Protein AF-A0A412IEL1-F1 (afdb_monomer_lite)

Foldseek 3Di:
DPDPVNVVVVVCVVVVHDDPPPDDDPSVVVVVVVVVCVVVVVDPPVNVVVVVVVDDDDDDDDDPVPDDPLVVVVVVCVVDPHDFLLVNQLCVLLVNDDPVVSVCLVPPQVVLLQVLADPVCSRVLSSVLLQVVLCVQVVHGDDPVCSNVSVVVCVVVDPDPGSSVVSNVSSVSSNVSSCQVVVVDPDPVSSVVRD

Sequence (195 aa):
MLNHVYREILISLVENKPINSNVKSRILDNYMYFKDKVLEKILMLDEIWDSIGKLQIVNITLDRAVDDAQAIFESLNSTGKELSESDLIRNYVLMGLEPSEQTYVYEHLWRPMENLFIYDTQETVMDAFFRHYLTMKITRIPKQGRVYEEFKLYHLNCEFGTISELCHDLLDYAKYYTDIVFKRSDDVELRKLYG

Structure (mmCIF, N/CA/C/O backbone):
data_AF-A0A412IEL1-F1
#
_entry.id   AF-A0A412IEL1-F1
#
loop_
_atom_site.group_PDB
_atom_site.id
_atom_site.type_symbol
_atom_site.label_atom_id
_atom_site.label_alt_id
_atom_site.label_comp_id
_atom_site.label_asym_id
_atom_site.label_entity_id
_atom_site.label_seq_id
_atom_site.pdbx_PDB_ins_code
_atom_site.Cartn_x
_atom_site.Cartn_y
_atom_site.Cartn_z
_atom_site.occupancy
_atom_site.B_iso_or_equiv
_atom_site.auth_seq_id
_atom_site.auth_comp_id
_atom_site.auth_asym_id
_atom_site.auth_atom_id
_atom_site.pdbx_PDB_model_num
ATOM 1 N N . MET A 1 1 ? 5.212 3.514 8.668 1.00 37.59 1 MET A N 1
ATOM 2 C CA . MET A 1 1 ? 5.142 4.982 8.853 1.00 37.59 1 MET A CA 1
ATOM 3 C C . MET A 1 1 ? 3.682 5.350 9.113 1.00 37.59 1 MET A C 1
ATOM 5 O O . MET A 1 1 ? 2.836 4.942 8.328 1.00 37.59 1 MET A O 1
ATOM 9 N N . LEU A 1 2 ? 3.343 6.009 10.228 1.00 39.19 2 LEU A N 1
ATOM 10 C CA . LEU A 1 2 ? 1.963 6.469 10.473 1.00 39.19 2 LEU A CA 1
ATOM 11 C C . LEU A 1 2 ? 1.616 7.577 9.463 1.00 39.19 2 LEU A C 1
ATOM 13 O O . LEU A 1 2 ? 2.371 8.534 9.329 1.00 39.19 2 LEU A O 1
ATOM 17 N N . ASN A 1 3 ? 0.491 7.443 8.752 1.00 60.94 3 ASN A N 1
ATOM 18 C CA . ASN A 1 3 ? -0.023 8.446 7.805 1.00 60.94 3 ASN A CA 1
ATOM 19 C C . ASN A 1 3 ? -0.119 9.831 8.480 1.00 60.94 3 ASN A C 1
ATOM 21 O O . ASN A 1 3 ? -0.566 9.924 9.624 1.00 60.94 3 ASN A O 1
ATOM 25 N N . HIS A 1 4 ? 0.241 10.907 7.775 1.00 60.06 4 HIS A N 1
ATOM 26 C CA . HIS A 1 4 ? 0.147 12.284 8.282 1.00 60.06 4 HIS A CA 1
ATOM 27 C C . HIS A 1 4 ? -1.252 12.615 8.836 1.00 60.06 4 HIS A C 1
ATOM 29 O O . HIS A 1 4 ? -1.377 13.205 9.905 1.00 60.06 4 HIS A O 1
ATOM 35 N N . VAL A 1 5 ? -2.309 12.125 8.176 1.00 64.62 5 VAL A N 1
ATOM 36 C CA . VAL A 1 5 ? -3.707 12.296 8.622 1.00 64.62 5 VAL A CA 1
ATOM 37 C C . VAL A 1 5 ? -3.973 11.564 9.938 1.00 64.62 5 VAL A C 1
ATOM 39 O O . VAL A 1 5 ? -4.606 12.105 10.838 1.00 64.62 5 VAL A O 1
ATOM 42 N N . TYR A 1 6 ? -3.448 10.349 10.094 1.00 74.50 6 TYR A N 1
ATOM 43 C CA . TYR A 1 6 ? -3.565 9.599 11.344 1.00 74.50 6 TYR A CA 1
ATOM 44 C C . TYR A 1 6 ? -2.846 10.303 12.496 1.00 74.50 6 TYR A C 1
ATOM 46 O O . TYR A 1 6 ? -3.364 10.338 13.611 1.00 74.50 6 TYR A O 1
ATOM 54 N N . ARG A 1 7 ? -1.689 10.913 12.219 1.00 77.62 7 ARG A N 1
ATOM 55 C CA . ARG A 1 7 ? -0.947 11.709 13.199 1.00 77.62 7 ARG A CA 1
ATOM 56 C C . ARG A 1 7 ? -1.727 12.951 13.630 1.00 77.62 7 ARG A C 1
ATOM 58 O O . ARG A 1 7 ? -1.811 13.210 14.824 1.00 77.62 7 ARG A O 1
ATOM 65 N N . GLU A 1 8 ? -2.315 13.693 12.696 1.00 81.12 8 GLU A N 1
ATOM 66 C CA . GLU A 1 8 ? -3.123 14.878 13.018 1.00 81.12 8 GLU A CA 1
ATOM 67 C C . GLU A 1 8 ? -4.382 14.534 13.818 1.00 81.12 8 GLU A C 1
ATOM 69 O O . GLU A 1 8 ? -4.691 15.223 14.792 1.00 81.12 8 GLU A O 1
ATOM 74 N N . ILE A 1 9 ? -5.078 13.449 13.462 1.00 85.12 9 ILE A N 1
ATOM 75 C CA . ILE A 1 9 ? -6.247 12.967 14.214 1.00 85.12 9 ILE A CA 1
ATOM 76 C C . ILE A 1 9 ? -5.834 12.571 15.631 1.00 85.12 9 ILE A C 1
ATOM 78 O O . ILE A 1 9 ? -6.492 12.968 16.588 1.00 85.12 9 ILE A O 1
ATOM 82 N N . LEU A 1 10 ? -4.730 11.833 15.776 1.00 85.25 10 LEU A N 1
ATOM 83 C CA . LEU A 1 10 ? -4.221 11.421 17.082 1.00 85.25 10 LEU A CA 1
ATOM 84 C C . LEU A 1 10 ? -3.850 12.630 17.952 1.00 85.25 10 LEU A C 1
ATOM 86 O O . LEU A 1 10 ? -4.268 12.696 19.104 1.00 85.25 10 LEU A O 1
ATOM 90 N N . ILE A 1 11 ? -3.115 13.599 17.398 1.00 86.31 11 ILE A N 1
ATOM 91 C CA . ILE A 1 11 ? -2.778 14.849 18.096 1.00 86.31 11 ILE A CA 1
ATOM 92 C C . ILE A 1 11 ? -4.057 15.581 18.504 1.00 86.31 11 ILE A C 1
ATOM 94 O O . ILE A 1 11 ? -4.181 15.995 19.652 1.00 86.31 11 ILE A O 1
ATOM 98 N N . SER A 1 12 ? -5.033 15.687 17.602 1.00 89.00 12 SER A N 1
ATOM 99 C CA . SER A 1 12 ? -6.297 16.370 17.891 1.00 89.00 12 SER A CA 1
ATOM 100 C C . SER A 1 12 ? -7.095 15.677 18.998 1.00 89.00 12 SER A C 1
ATOM 102 O O . SER A 1 12 ? -7.656 16.365 19.845 1.00 89.00 12 SER A O 1
ATOM 104 N N . LEU A 1 13 ? -7.102 14.338 19.042 1.00 88.75 13 LEU A N 1
ATOM 105 C CA . LEU A 1 13 ? -7.725 13.563 20.122 1.00 88.75 13 LEU A CA 1
ATOM 106 C C . LEU A 1 13 ? -7.038 13.813 21.471 1.00 88.75 13 LEU A C 1
ATOM 108 O O . LEU A 1 13 ? -7.718 14.028 22.471 1.00 88.75 13 LEU A O 1
ATOM 112 N N . VAL A 1 14 ? -5.702 13.806 21.502 1.00 87.81 14 VAL A N 1
ATOM 113 C CA . VAL A 1 14 ? -4.914 14.011 22.732 1.00 87.81 14 VAL A CA 1
ATOM 114 C C . VAL A 1 14 ? -5.041 15.445 23.248 1.00 87.81 14 VAL A C 1
ATOM 116 O O . VAL A 1 14 ? -5.192 15.664 24.447 1.00 87.81 14 VAL A O 1
ATOM 119 N N . GLU A 1 15 ? -5.014 16.426 22.348 1.00 91.50 15 GLU A N 1
ATOM 120 C CA . GLU A 1 15 ? -5.114 17.853 22.677 1.00 91.50 15 GLU A CA 1
ATOM 121 C C . GLU A 1 15 ? -6.563 18.348 22.792 1.00 91.50 15 GLU A C 1
ATOM 123 O O . GLU A 1 15 ? -6.791 19.533 23.038 1.00 91.50 15 GLU A O 1
ATOM 128 N N . ASN A 1 16 ? -7.546 17.458 22.622 1.00 86.00 16 ASN A N 1
ATOM 129 C CA . ASN A 1 16 ? -8.975 17.763 22.695 1.00 86.00 16 ASN A CA 1
ATOM 130 C C . ASN A 1 16 ? -9.411 18.878 21.715 1.00 86.00 16 ASN A C 1
ATOM 132 O O . ASN A 1 16 ? -10.263 19.718 22.017 1.00 86.00 16 ASN A O 1
ATOM 136 N N . LYS A 1 17 ? -8.793 18.903 20.530 1.00 88.38 17 LYS A N 1
ATOM 137 C CA . LYS A 1 17 ? -9.102 19.834 19.437 1.00 88.38 17 LYS A CA 1
ATOM 138 C C . LYS A 1 17 ? -10.296 19.330 18.618 1.00 88.38 17 LYS A C 1
ATOM 140 O O . LYS A 1 17 ? -10.506 18.121 18.521 1.00 88.38 17 LYS A O 1
ATOM 145 N N . PRO A 1 18 ? -11.072 20.230 17.985 1.00 83.62 18 PRO A N 1
ATOM 146 C CA . PRO A 1 18 ? -12.176 19.826 17.124 1.00 83.62 18 PRO A CA 1
ATOM 147 C C . PRO A 1 18 ? -11.671 19.002 15.934 1.00 83.62 18 PRO A C 1
ATOM 149 O O . PRO A 1 18 ? -10.797 19.434 15.185 1.00 83.62 18 PRO A O 1
ATOM 152 N N . ILE A 1 19 ? -12.263 17.822 15.752 1.00 83.94 19 ILE A N 1
ATOM 153 C CA . ILE A 1 19 ? -12.027 16.932 14.612 1.00 83.94 19 ILE A CA 1
ATOM 154 C C . ILE A 1 19 ? -13.225 17.069 13.679 1.00 83.94 19 ILE A C 1
ATOM 156 O O . ILE A 1 19 ? -14.373 17.027 14.122 1.00 83.94 19 ILE A O 1
ATOM 160 N N . ASN A 1 20 ? -12.971 17.249 12.384 1.00 77.94 20 ASN A N 1
ATOM 161 C CA . ASN A 1 20 ? -14.038 17.322 11.392 1.00 77.94 20 ASN A CA 1
ATOM 162 C C . ASN A 1 20 ? -14.813 15.990 11.358 1.00 77.94 20 ASN A C 1
ATOM 164 O O . ASN A 1 20 ? -14.233 14.937 11.103 1.00 77.94 20 ASN A O 1
ATOM 168 N N . SER A 1 21 ? -16.127 16.046 11.588 1.00 67.75 21 SER A N 1
ATOM 169 C CA . SER A 1 21 ? -17.016 14.878 11.674 1.00 67.75 21 SER A CA 1
ATOM 170 C C . SER A 1 21 ? -17.110 14.062 10.383 1.00 67.75 21 SER A C 1
ATOM 172 O O . SER A 1 21 ? -17.546 12.917 10.418 1.00 67.75 21 SER A O 1
ATOM 174 N N . ASN A 1 22 ? -16.705 14.629 9.245 1.00 70.31 22 ASN A N 1
ATOM 175 C CA . ASN A 1 22 ? -16.723 13.940 7.955 1.00 70.31 22 ASN A CA 1
ATOM 176 C C . ASN A 1 22 ? -15.470 13.077 7.720 1.00 70.31 22 ASN A C 1
ATOM 178 O O . ASN A 1 22 ? -15.359 12.422 6.683 1.00 70.31 22 ASN A O 1
ATOM 182 N N . VAL A 1 23 ? -14.509 13.082 8.648 1.00 74.12 23 VAL A N 1
ATOM 183 C CA . VAL A 1 23 ? -13.271 12.310 8.523 1.00 74.12 23 VAL A CA 1
ATOM 184 C C . VAL A 1 23 ? -13.523 10.861 8.937 1.00 74.12 23 VAL A C 1
ATOM 186 O O . VAL A 1 23 ? -13.668 10.561 10.119 1.00 74.12 23 VAL A O 1
ATOM 189 N N . LYS A 1 24 ? -13.522 9.945 7.962 1.00 74.00 24 LYS A N 1
ATOM 190 C CA . LYS A 1 24 ? -13.455 8.499 8.223 1.00 74.00 24 LYS A CA 1
ATOM 191 C C . LYS A 1 24 ? -12.035 8.115 8.642 1.00 74.00 24 LYS A C 1
ATOM 193 O O . LYS A 1 24 ? -11.079 8.441 7.939 1.00 74.00 24 LYS A O 1
ATOM 198 N N . SER A 1 25 ? -11.879 7.431 9.776 1.00 80.94 25 SER A N 1
ATOM 199 C CA . SER A 1 25 ? -10.562 7.024 10.276 1.00 80.94 25 SER A CA 1
ATOM 200 C C . SER A 1 25 ? -10.656 5.870 11.264 1.00 80.94 25 SER A C 1
ATOM 202 O O . SER A 1 25 ? -11.224 6.035 12.340 1.00 80.94 25 SER A O 1
ATOM 204 N N . ARG A 1 26 ? -9.943 4.771 10.983 1.00 80.81 26 ARG A N 1
ATOM 205 C CA . ARG A 1 26 ? -9.763 3.653 11.927 1.00 80.81 26 ARG A CA 1
ATOM 206 C C . ARG A 1 26 ? -9.242 4.086 13.297 1.00 80.81 26 ARG A C 1
ATOM 208 O O . ARG A 1 26 ? -9.542 3.427 14.281 1.00 80.81 26 ARG A O 1
ATOM 215 N N . ILE A 1 27 ? -8.463 5.170 13.394 1.00 86.12 27 ILE A N 1
ATOM 216 C CA . ILE A 1 27 ? -8.017 5.679 14.704 1.00 86.12 27 ILE A CA 1
ATOM 217 C C . ILE A 1 27 ? -9.200 6.224 15.496 1.00 86.12 27 ILE A C 1
ATOM 219 O O . ILE A 1 27 ? -9.307 5.947 16.687 1.00 86.12 27 ILE A O 1
ATOM 223 N N . LEU A 1 28 ? -10.077 6.984 14.838 1.00 87.56 28 LEU A N 1
ATOM 224 C CA . LEU A 1 28 ? -11.266 7.532 15.476 1.00 87.56 28 LEU A CA 1
ATOM 225 C C . LEU A 1 28 ? -12.252 6.413 15.824 1.00 87.56 28 LEU A C 1
ATOM 227 O O . LEU A 1 28 ? -12.746 6.383 16.947 1.00 87.56 28 LEU A O 1
ATOM 231 N N . ASP A 1 29 ? -12.459 5.467 14.905 1.00 87.81 29 ASP A N 1
ATOM 232 C CA . ASP A 1 29 ? -13.323 4.303 15.116 1.00 87.81 29 ASP A CA 1
ATOM 233 C C . ASP A 1 29 ? -12.831 3.462 16.305 1.00 87.81 29 ASP A C 1
ATOM 235 O O . ASP A 1 29 ? -13.604 3.153 17.211 1.00 87.81 29 ASP A O 1
ATOM 239 N N . ASN A 1 30 ? -11.526 3.166 16.366 1.00 89.94 30 ASN A N 1
ATOM 240 C CA . ASN A 1 30 ? -10.921 2.441 17.484 1.00 89.94 30 ASN A CA 1
ATOM 241 C C . ASN A 1 30 ? -11.018 3.234 18.793 1.00 89.94 30 ASN A C 1
ATOM 243 O O . ASN A 1 30 ? -11.342 2.660 19.830 1.00 89.94 30 ASN A O 1
ATOM 247 N N . TYR A 1 31 ? -10.752 4.544 18.765 1.00 90.25 31 TYR A N 1
ATOM 248 C CA . TYR A 1 31 ? -10.878 5.396 19.947 1.00 90.25 31 TYR A CA 1
ATOM 249 C C . TYR A 1 31 ? -12.304 5.369 20.504 1.00 90.25 31 TYR A C 1
ATOM 251 O O . TYR A 1 31 ? -12.478 5.136 21.700 1.00 90.25 31 TYR A O 1
ATOM 259 N N . MET A 1 32 ? -13.314 5.565 19.650 1.00 90.12 32 MET A N 1
ATOM 260 C CA . MET A 1 32 ? -14.717 5.526 20.067 1.00 90.12 32 MET A CA 1
ATOM 261 C C . MET A 1 32 ? -15.101 4.140 20.581 1.00 90.12 32 MET A C 1
ATOM 263 O O . MET A 1 32 ? -15.687 4.047 21.652 1.00 90.12 32 MET A O 1
ATOM 267 N N . TYR A 1 33 ? -14.669 3.069 19.908 1.00 92.19 33 TYR A N 1
ATOM 268 C CA . TYR A 1 33 ? -14.881 1.702 20.381 1.00 92.19 33 TYR A CA 1
ATOM 269 C C . TYR A 1 33 ? -14.344 1.490 21.804 1.00 92.19 33 TYR A C 1
ATOM 271 O O . TYR A 1 33 ? -15.085 1.058 22.686 1.00 92.19 33 TYR A O 1
ATOM 279 N N . PHE A 1 34 ? -13.073 1.819 22.066 1.00 92.00 34 PHE A N 1
ATOM 280 C CA . PHE A 1 34 ? -12.498 1.645 23.404 1.00 92.00 34 PHE A CA 1
ATOM 281 C C . PHE A 1 34 ? -13.152 2.568 24.435 1.00 92.00 34 PHE A C 1
ATOM 283 O O . PHE A 1 34 ? -13.411 2.136 25.558 1.00 92.00 34 PHE A O 1
ATOM 290 N N . LYS A 1 35 ? -13.471 3.811 24.060 1.00 91.31 35 LYS A N 1
ATOM 291 C CA . LYS A 1 35 ? -14.189 4.757 24.921 1.00 91.31 35 LYS A CA 1
ATOM 292 C C . LYS A 1 35 ? -15.553 4.209 25.337 1.00 91.31 35 LYS A C 1
ATOM 294 O O . LYS A 1 35 ? -15.862 4.219 26.527 1.00 91.31 35 LYS A O 1
ATOM 299 N N . ASP A 1 36 ? -16.332 3.700 24.389 1.00 94.56 36 ASP A N 1
ATOM 300 C CA . ASP A 1 36 ? -17.651 3.127 24.650 1.00 94.56 36 ASP A CA 1
ATOM 301 C C . ASP A 1 36 ? -17.535 1.891 25.548 1.00 94.56 36 ASP A C 1
ATOM 303 O O . ASP A 1 36 ? -18.264 1.779 26.531 1.00 94.56 36 ASP A O 1
ATOM 307 N N . LYS A 1 37 ? -16.545 1.017 25.316 1.00 94.38 37 LYS A N 1
ATOM 308 C CA . LYS A 1 37 ? -16.304 -0.155 26.177 1.00 94.38 37 LYS A CA 1
ATOM 309 C C . LYS A 1 37 ? -15.908 0.206 27.608 1.00 94.38 37 LYS A C 1
ATOM 311 O O . LYS A 1 37 ? -16.301 -0.506 28.534 1.00 94.38 37 LYS A O 1
ATOM 316 N N . VAL A 1 38 ? -15.180 1.305 27.800 1.00 93.94 38 VAL A N 1
ATOM 317 C CA . VAL A 1 38 ? -14.861 1.831 29.136 1.00 93.94 38 VAL A CA 1
ATOM 318 C C . VAL A 1 38 ? -16.106 2.427 29.802 1.00 93.94 38 VAL A C 1
ATOM 320 O O . VAL A 1 38 ? -16.354 2.169 30.980 1.00 93.94 38 VAL A O 1
ATOM 323 N N . LEU A 1 39 ? -16.932 3.176 29.063 1.00 94.00 39 LEU A N 1
ATOM 324 C CA . LEU A 1 39 ? -18.183 3.749 29.581 1.00 94.00 39 LEU A CA 1
ATOM 325 C C . LEU A 1 39 ? -19.207 2.669 29.965 1.00 94.00 39 LEU A C 1
ATOM 327 O O . LEU A 1 39 ? -19.865 2.785 31.000 1.00 94.00 39 LEU A O 1
ATOM 331 N N . GLU A 1 40 ? -19.295 1.599 29.175 1.00 95.81 40 GLU A N 1
ATOM 332 C CA . GLU A 1 40 ? -20.112 0.409 29.445 1.00 95.81 40 GLU A CA 1
ATOM 333 C C . GLU A 1 40 ? -19.552 -0.456 30.591 1.00 95.81 40 GLU A C 1
ATOM 335 O O . GLU A 1 40 ? -20.203 -1.417 31.001 1.00 95.81 40 GLU A O 1
ATOM 340 N N . LYS A 1 41 ? -18.365 -0.123 31.126 1.00 92.38 41 LYS A N 1
ATOM 341 C CA . LYS A 1 41 ? -17.627 -0.902 32.139 1.00 92.38 41 LYS A CA 1
ATOM 342 C C . LYS A 1 41 ? -17.322 -2.341 31.703 1.00 92.38 41 LYS A C 1
ATOM 344 O O . LYS A 1 41 ? -17.213 -3.233 32.540 1.00 92.38 41 LYS A O 1
ATOM 349 N N . ILE A 1 42 ? -17.197 -2.564 30.394 1.00 93.50 42 ILE A N 1
ATOM 350 C CA . ILE A 1 42 ? -16.770 -3.846 29.816 1.00 93.50 42 ILE A CA 1
ATOM 351 C C . ILE A 1 42 ? -15.244 -3.972 29.870 1.00 93.50 42 ILE A C 1
ATOM 353 O O . ILE A 1 42 ? -14.735 -5.074 30.044 1.00 93.50 42 ILE A O 1
ATOM 357 N N . LEU A 1 43 ? -14.528 -2.854 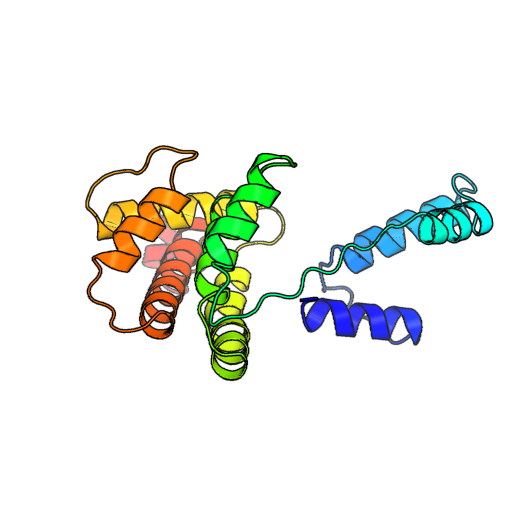29.720 1.00 91.31 43 LEU A N 1
ATOM 358 C CA . LEU A 1 43 ? -13.073 -2.770 29.853 1.00 91.31 43 LEU A CA 1
ATOM 359 C C . LEU A 1 43 ? -12.708 -1.747 30.925 1.00 91.31 43 LEU A C 1
ATOM 361 O O . LEU A 1 43 ? -13.279 -0.653 30.954 1.00 91.31 43 LEU A O 1
ATOM 365 N N . MET A 1 44 ? -11.732 -2.075 31.766 1.00 93.56 44 MET A N 1
ATOM 366 C CA . MET A 1 44 ? -11.219 -1.150 32.773 1.00 93.56 44 MET A CA 1
ATOM 367 C C . MET A 1 44 ? -9.946 -0.439 32.278 1.00 93.56 44 MET A C 1
ATOM 369 O O . MET A 1 44 ? -9.189 -0.958 31.456 1.00 93.56 44 MET A O 1
ATOM 373 N N . LEU A 1 45 ? -9.716 0.796 32.738 1.00 89.69 45 LEU A N 1
ATOM 374 C CA . LEU A 1 45 ? -8.581 1.612 32.275 1.00 89.69 45 LEU A CA 1
ATOM 375 C C . LEU A 1 45 ? -7.218 1.026 32.674 1.00 89.69 45 LEU A C 1
ATOM 377 O O . LEU A 1 45 ? -6.262 1.134 31.908 1.00 89.69 45 LEU A O 1
ATOM 381 N N . ASP A 1 46 ? -7.135 0.412 33.850 1.00 92.44 46 ASP A N 1
ATOM 382 C CA . ASP A 1 46 ? -5.963 -0.313 34.348 1.00 92.44 46 ASP A CA 1
ATOM 383 C C . ASP A 1 46 ? -5.647 -1.539 33.482 1.00 92.44 46 ASP A C 1
ATOM 385 O O . ASP A 1 46 ? -4.500 -1.723 33.087 1.00 92.44 46 ASP A O 1
ATOM 389 N N . GLU A 1 47 ? -6.658 -2.310 33.077 1.00 92.06 47 GLU A N 1
ATOM 390 C CA . GLU A 1 47 ? -6.470 -3.449 32.168 1.00 92.06 47 GLU A CA 1
ATOM 391 C C . GLU A 1 47 ? -5.918 -3.018 30.803 1.00 92.06 47 GLU A C 1
ATOM 393 O O . GLU A 1 47 ? -5.035 -3.682 30.246 1.00 92.06 47 GLU A O 1
ATOM 398 N N . ILE A 1 48 ? -6.416 -1.902 30.256 1.00 90.75 48 ILE A N 1
ATOM 399 C CA . ILE A 1 48 ? -5.911 -1.335 28.997 1.00 90.75 48 ILE A CA 1
ATOM 400 C C . ILE A 1 48 ? -4.455 -0.889 29.173 1.00 90.75 48 ILE A C 1
ATOM 402 O O . ILE A 1 48 ? -3.608 -1.221 28.340 1.00 90.75 48 ILE A O 1
ATOM 406 N N . TRP A 1 49 ? -4.152 -0.174 30.259 1.00 90.94 49 TRP A N 1
ATOM 407 C CA . TRP A 1 49 ? -2.803 0.303 30.566 1.00 90.94 49 TRP A CA 1
ATOM 408 C C . TRP A 1 49 ? -1.798 -0.847 30.706 1.00 90.94 49 TRP A C 1
ATOM 410 O O . TRP A 1 49 ? -0.757 -0.856 30.043 1.00 90.94 49 TRP A O 1
ATOM 420 N N . ASP A 1 50 ? -2.147 -1.866 31.486 1.00 93.44 50 ASP A N 1
ATOM 421 C CA . ASP A 1 50 ? -1.311 -3.047 31.689 1.00 93.44 50 ASP A CA 1
ATOM 422 C C . ASP A 1 50 ? -1.122 -3.840 30.392 1.00 93.44 50 ASP A C 1
ATOM 424 O O . ASP A 1 50 ? -0.061 -4.421 30.154 1.00 93.44 50 ASP A O 1
ATOM 428 N N . SER A 1 51 ? -2.134 -3.857 29.521 1.00 92.06 51 SER A N 1
ATOM 429 C CA . SER A 1 51 ? -2.051 -4.517 28.216 1.00 92.06 51 SER A CA 1
ATOM 430 C C . SER A 1 51 ? -1.091 -3.808 27.263 1.00 92.06 51 SER A C 1
ATOM 432 O O . SER A 1 51 ? -0.358 -4.483 26.541 1.00 92.06 51 SER A O 1
ATOM 434 N N . ILE A 1 52 ? -1.024 -2.472 27.294 1.00 90.75 52 ILE A N 1
ATOM 435 C CA . ILE A 1 52 ? -0.028 -1.707 26.524 1.00 90.75 52 ILE A CA 1
ATOM 436 C C . ILE A 1 52 ? 1.390 -2.081 26.973 1.00 90.75 52 ILE A C 1
ATOM 438 O O . ILE A 1 52 ? 2.265 -2.272 26.130 1.00 90.75 52 ILE A O 1
ATOM 442 N N . GLY A 1 53 ? 1.610 -2.271 28.278 1.00 91.12 53 GLY A N 1
ATOM 443 C CA . GLY A 1 53 ? 2.901 -2.705 28.824 1.00 91.12 53 GLY A CA 1
ATOM 444 C C . GLY A 1 53 ? 3.355 -4.098 28.365 1.00 91.12 53 GLY A C 1
ATOM 445 O O . GLY A 1 53 ? 4.540 -4.415 28.455 1.00 91.12 53 GLY A O 1
ATOM 446 N N . LYS A 1 54 ? 2.442 -4.927 27.841 1.00 92.94 54 LYS A N 1
ATOM 447 C CA . LYS A 1 54 ? 2.749 -6.259 27.291 1.00 92.94 54 LYS A CA 1
ATOM 448 C C . LYS A 1 54 ? 3.154 -6.222 25.813 1.00 92.94 54 LYS A C 1
ATOM 450 O O . LYS A 1 54 ? 3.544 -7.260 25.279 1.00 92.94 54 LYS A O 1
ATOM 455 N N . LEU A 1 55 ? 3.060 -5.071 25.139 1.00 92.25 55 LEU A N 1
ATOM 456 C CA . LEU A 1 55 ? 3.458 -4.938 23.737 1.00 92.25 55 LEU A CA 1
ATOM 457 C C . LEU A 1 55 ? 4.974 -5.103 23.591 1.00 92.25 55 LEU A C 1
ATOM 459 O O . LEU A 1 55 ? 5.759 -4.374 24.193 1.00 92.25 55 LEU A O 1
ATOM 463 N N . GLN A 1 56 ? 5.383 -6.044 22.746 1.00 88.25 56 GLN A N 1
ATOM 464 C CA . GLN A 1 56 ? 6.782 -6.264 22.401 1.00 88.25 56 GLN A CA 1
ATOM 465 C C . GLN A 1 56 ? 7.068 -5.654 21.031 1.00 88.25 56 GLN A C 1
ATOM 467 O O . GLN A 1 56 ? 6.417 -5.992 20.044 1.00 88.25 56 GLN A O 1
ATOM 472 N N . ILE A 1 57 ? 8.042 -4.746 20.977 1.00 87.06 57 ILE A N 1
ATOM 473 C CA . ILE A 1 57 ? 8.474 -4.098 19.737 1.00 87.06 57 ILE A CA 1
ATOM 474 C C . ILE A 1 57 ? 9.810 -4.709 19.327 1.00 87.06 57 ILE A C 1
ATOM 476 O O . ILE A 1 57 ? 10.789 -4.624 20.065 1.00 87.06 57 ILE A O 1
ATOM 480 N N . VAL A 1 58 ? 9.848 -5.299 18.134 1.00 84.56 58 VAL A N 1
ATOM 481 C CA . VAL A 1 58 ? 11.086 -5.762 17.502 1.00 84.56 58 VAL A CA 1
ATOM 482 C C . VAL A 1 58 ? 11.524 -4.693 16.508 1.00 84.56 58 VAL A C 1
ATOM 484 O O . VAL A 1 58 ? 10.783 -4.371 15.582 1.00 84.56 58 VAL A O 1
ATOM 487 N N . ASN A 1 59 ? 12.714 -4.129 16.712 1.00 85.19 59 ASN A N 1
ATOM 488 C CA . ASN A 1 59 ? 13.324 -3.200 15.767 1.00 85.19 59 ASN A CA 1
ATOM 489 C C . ASN A 1 59 ? 14.422 -3.923 14.981 1.00 85.19 59 ASN A C 1
ATOM 491 O O . ASN A 1 59 ? 15.330 -4.491 15.587 1.00 85.19 59 ASN A O 1
ATOM 495 N N . ILE A 1 60 ? 14.335 -3.889 13.653 1.00 81.44 60 ILE A N 1
ATOM 496 C CA . ILE A 1 60 ? 15.309 -4.503 12.748 1.00 81.44 60 ILE A CA 1
ATOM 497 C C . ILE A 1 60 ? 15.980 -3.374 11.972 1.00 81.44 60 ILE A C 1
ATOM 499 O O . ILE A 1 60 ? 15.332 -2.677 11.194 1.00 81.44 60 ILE A O 1
ATOM 503 N N . THR A 1 61 ? 17.276 -3.194 12.204 1.00 81.88 61 THR A N 1
ATOM 504 C CA . THR A 1 61 ? 18.104 -2.242 11.461 1.00 81.88 61 THR A CA 1
ATOM 505 C C . THR A 1 61 ? 18.850 -3.003 10.379 1.00 81.88 61 THR A C 1
ATOM 507 O O . THR A 1 61 ? 19.450 -4.031 10.675 1.00 81.88 61 THR A O 1
ATOM 510 N N . LEU A 1 62 ? 18.806 -2.495 9.150 1.00 81.94 62 LEU A N 1
ATOM 511 C CA . LEU A 1 62 ? 19.433 -3.113 7.986 1.00 81.94 62 LEU A CA 1
ATOM 512 C C . LEU A 1 62 ? 20.597 -2.254 7.500 1.00 81.94 62 LEU A C 1
ATOM 514 O O . LEU A 1 62 ? 20.470 -1.026 7.428 1.00 81.94 62 LEU A O 1
ATOM 518 N N . ASP A 1 63 ? 21.700 -2.896 7.134 1.00 83.38 63 ASP A N 1
ATOM 519 C CA . ASP A 1 63 ? 22.775 -2.270 6.375 1.00 83.38 63 ASP A CA 1
ATOM 520 C C . ASP A 1 63 ? 22.466 -2.386 4.879 1.00 83.38 63 ASP A C 1
ATOM 522 O O . ASP A 1 63 ? 22.561 -3.460 4.293 1.00 83.38 63 ASP A O 1
ATOM 526 N N . ARG A 1 64 ? 22.129 -1.263 4.236 1.00 73.44 64 ARG A N 1
ATOM 527 C CA . ARG A 1 64 ? 21.774 -1.221 2.805 1.00 73.44 64 ARG A CA 1
ATOM 528 C C . ARG A 1 64 ? 22.879 -1.744 1.876 1.00 73.44 64 ARG A C 1
ATOM 530 O O . ARG A 1 64 ? 22.583 -2.056 0.728 1.00 73.44 64 ARG A O 1
ATOM 537 N N . ALA A 1 65 ? 24.134 -1.801 2.331 1.00 77.38 65 ALA A N 1
ATOM 538 C CA . ALA A 1 65 ? 25.251 -2.291 1.525 1.00 77.38 65 ALA A CA 1
ATOM 539 C C . ALA A 1 65 ? 25.406 -3.821 1.557 1.00 77.38 65 ALA A C 1
ATOM 541 O O . ALA A 1 65 ? 26.068 -4.378 0.681 1.00 77.38 65 ALA A O 1
ATOM 542 N N . VAL A 1 66 ? 24.841 -4.493 2.565 1.00 81.31 66 VAL A N 1
ATOM 543 C CA . VAL A 1 66 ? 25.083 -5.922 2.833 1.00 81.31 66 VAL A CA 1
ATOM 544 C C . VAL A 1 66 ? 23.782 -6.715 2.915 1.00 81.31 66 VAL A C 1
ATOM 546 O O . VAL A 1 66 ? 23.730 -7.855 2.453 1.00 81.31 66 VAL A O 1
ATOM 549 N N . ASP A 1 67 ? 22.734 -6.116 3.472 1.00 84.38 67 ASP A N 1
ATOM 550 C CA . ASP A 1 67 ? 21.454 -6.761 3.708 1.00 84.38 67 ASP A CA 1
ATOM 551 C C . ASP A 1 67 ? 20.494 -6.555 2.536 1.00 84.38 67 ASP A C 1
ATOM 553 O O . ASP A 1 67 ? 20.234 -5.437 2.085 1.00 84.38 67 ASP A O 1
ATOM 557 N N . ASP A 1 68 ? 19.878 -7.650 2.099 1.00 86.25 68 ASP A N 1
ATOM 558 C CA . ASP A 1 68 ? 18.743 -7.605 1.186 1.00 86.25 68 ASP A CA 1
ATOM 559 C C . ASP A 1 68 ? 17.454 -7.367 1.988 1.00 86.25 68 ASP A C 1
ATOM 561 O O . ASP A 1 68 ? 16.824 -8.293 2.515 1.00 86.25 68 ASP A O 1
ATOM 565 N N . ALA A 1 69 ? 17.066 -6.094 2.094 1.00 85.44 69 ALA A N 1
ATOM 566 C CA . ALA A 1 69 ? 15.854 -5.679 2.797 1.00 85.44 69 ALA A CA 1
ATOM 567 C C . ALA A 1 69 ? 14.588 -6.358 2.257 1.00 85.44 69 ALA A C 1
ATOM 569 O O . ALA A 1 69 ? 13.673 -6.652 3.032 1.00 85.44 69 ALA A O 1
ATOM 570 N N . GLN A 1 70 ? 14.552 -6.647 0.953 1.00 85.75 70 GLN A N 1
ATOM 571 C CA . GLN A 1 70 ? 13.416 -7.292 0.315 1.00 85.75 70 GLN A CA 1
ATOM 572 C C . GLN A 1 70 ? 13.312 -8.756 0.745 1.00 85.75 70 GLN A C 1
ATOM 574 O O . GLN A 1 70 ? 12.241 -9.196 1.166 1.00 85.75 70 GLN A O 1
ATOM 579 N N . ALA A 1 71 ? 14.423 -9.495 0.702 1.00 87.62 71 ALA A N 1
ATOM 580 C CA . ALA A 1 71 ? 14.463 -10.895 1.123 1.00 87.62 71 ALA A CA 1
ATOM 581 C C . ALA A 1 71 ? 14.115 -11.060 2.612 1.00 87.62 71 ALA A C 1
ATOM 583 O O . ALA A 1 71 ? 13.374 -11.974 2.985 1.00 87.62 71 ALA A O 1
ATOM 584 N N . ILE A 1 72 ? 14.602 -10.154 3.467 1.00 86.19 72 ILE A N 1
ATOM 585 C CA . ILE A 1 72 ? 14.279 -10.152 4.901 1.00 86.19 72 ILE A CA 1
ATOM 586 C C . ILE A 1 72 ? 12.785 -9.892 5.112 1.00 86.19 72 ILE A C 1
ATOM 588 O O . ILE A 1 72 ? 12.134 -10.620 5.863 1.00 86.19 72 ILE A O 1
ATOM 592 N N . PHE A 1 73 ? 12.221 -8.895 4.430 1.00 85.62 73 PHE A N 1
ATOM 593 C CA . PHE A 1 73 ? 10.797 -8.595 4.519 1.00 85.62 73 PHE A CA 1
ATOM 594 C C . PHE A 1 73 ? 9.923 -9.766 4.045 1.00 85.62 73 PHE A C 1
ATOM 596 O O . PHE A 1 73 ? 8.960 -10.131 4.721 1.00 85.62 73 PHE A O 1
ATOM 603 N N . GLU A 1 74 ? 10.260 -10.392 2.918 1.00 85.31 74 GLU A N 1
ATOM 604 C CA . GLU A 1 74 ? 9.529 -11.551 2.392 1.00 85.31 74 GLU A CA 1
ATOM 605 C C . GLU A 1 74 ? 9.588 -12.745 3.354 1.00 85.31 74 GLU A C 1
ATOM 607 O O . GLU A 1 74 ? 8.559 -13.365 3.635 1.00 85.31 74 GLU A O 1
ATOM 612 N N . SER A 1 75 ? 10.763 -13.011 3.933 1.00 86.06 75 SER A N 1
ATOM 613 C CA . SER A 1 75 ? 10.944 -14.048 4.952 1.00 86.06 75 SER A CA 1
ATOM 614 C C . SER A 1 75 ? 10.054 -13.805 6.175 1.00 86.06 75 SER A C 1
ATOM 616 O O . SER A 1 75 ? 9.333 -14.706 6.609 1.00 86.06 75 SER A O 1
ATOM 618 N N . LEU A 1 76 ? 10.012 -12.569 6.684 1.00 84.00 76 LEU A N 1
ATOM 619 C CA . LEU A 1 76 ? 9.183 -12.219 7.840 1.00 84.00 76 LEU A CA 1
ATOM 620 C C . LEU A 1 76 ? 7.683 -12.383 7.553 1.00 84.00 76 LEU A C 1
ATOM 622 O O . LEU A 1 76 ? 6.973 -12.977 8.365 1.00 84.00 76 LEU A O 1
ATOM 626 N N . ASN A 1 77 ? 7.199 -11.937 6.390 1.00 81.00 77 ASN A N 1
ATOM 627 C CA . ASN A 1 77 ? 5.776 -12.066 6.049 1.00 81.00 77 ASN A CA 1
ATOM 628 C C . ASN A 1 77 ? 5.333 -13.512 5.809 1.00 81.00 77 ASN A C 1
ATOM 630 O O . ASN A 1 77 ? 4.172 -13.827 6.057 1.00 81.00 77 ASN A O 1
ATOM 634 N N . SER A 1 78 ? 6.241 -14.402 5.396 1.00 78.19 78 SER A N 1
ATOM 635 C CA . SER A 1 78 ? 5.921 -15.818 5.160 1.00 78.19 78 SER A CA 1
ATOM 636 C C . SER A 1 78 ? 5.502 -16.593 6.422 1.00 78.19 78 SER A C 1
ATOM 638 O O . SER A 1 78 ? 4.957 -17.689 6.323 1.00 78.19 78 SER A O 1
ATOM 640 N N . THR A 1 79 ? 5.740 -16.029 7.612 1.00 71.12 79 THR A N 1
ATOM 641 C CA . THR A 1 79 ? 5.467 -16.673 8.910 1.00 71.12 79 THR A CA 1
ATOM 642 C C . THR A 1 79 ? 4.273 -16.074 9.667 1.00 71.12 79 THR A C 1
ATOM 644 O O . THR A 1 79 ? 3.931 -16.555 10.749 1.00 71.12 79 THR A O 1
ATOM 647 N N . GLY A 1 80 ? 3.626 -15.039 9.113 1.00 68.06 80 GLY A N 1
ATOM 648 C CA . GLY A 1 80 ? 2.553 -14.273 9.757 1.00 68.06 80 GLY A CA 1
ATOM 649 C C . GLY A 1 80 ? 1.215 -14.300 9.008 1.00 68.06 80 GLY A C 1
ATOM 650 O O . GLY A 1 80 ? 0.985 -15.124 8.127 1.00 68.06 80 GLY A O 1
ATOM 651 N N . LYS A 1 81 ? 0.305 -13.379 9.367 1.00 74.62 81 LYS A N 1
ATOM 652 C CA . LYS A 1 81 ? -0.895 -13.107 8.558 1.00 74.62 81 LYS A CA 1
ATOM 653 C C . LYS A 1 81 ? -0.442 -12.567 7.201 1.00 74.62 81 LYS A C 1
ATOM 655 O O . LYS A 1 81 ? 0.285 -11.578 7.168 1.00 74.62 81 LYS A O 1
ATOM 660 N N . GLU A 1 82 ? -0.912 -13.186 6.122 1.00 79.44 82 GLU A N 1
ATOM 661 C CA . GLU A 1 82 ? -0.582 -12.771 4.759 1.00 79.44 82 GLU A CA 1
ATOM 662 C C . GLU A 1 82 ? -0.987 -11.310 4.522 1.00 79.44 82 GLU A C 1
ATOM 664 O O . GLU A 1 82 ? -2.115 -10.897 4.816 1.00 79.44 82 GLU A O 1
ATOM 669 N N . LEU A 1 83 ? -0.030 -10.522 4.031 1.00 85.38 83 LEU A N 1
ATOM 670 C CA . LEU A 1 83 ? -0.291 -9.184 3.519 1.00 85.38 83 LEU A CA 1
ATOM 671 C C . LEU A 1 83 ? -1.072 -9.282 2.210 1.00 85.38 83 LEU A C 1
ATOM 673 O O . LEU A 1 83 ? -0.903 -10.236 1.451 1.00 85.38 83 LEU A O 1
ATOM 677 N N . SER A 1 84 ? -1.885 -8.263 1.935 1.00 89.81 84 SER A N 1
ATOM 678 C CA . SER A 1 84 ? -2.521 -8.128 0.627 1.00 89.81 84 SER A CA 1
ATOM 679 C C . SER A 1 84 ? -1.472 -7.953 -0.476 1.00 89.81 84 SER A C 1
ATOM 681 O O . SER A 1 84 ? -0.341 -7.516 -0.231 1.00 89.81 84 SER A O 1
ATOM 683 N N . GLU A 1 85 ? -1.850 -8.260 -1.714 1.00 90.88 85 GLU A N 1
ATOM 684 C CA . GLU A 1 85 ? -0.967 -8.106 -2.876 1.00 90.88 85 GLU A CA 1
ATOM 685 C C . GLU A 1 85 ? -0.528 -6.644 -3.031 1.00 90.88 85 GLU A C 1
ATOM 687 O O . GLU A 1 85 ? 0.642 -6.342 -3.275 1.00 90.88 85 GLU A O 1
ATOM 692 N N . SER A 1 86 ? -1.459 -5.714 -2.820 1.00 91.56 86 SER A N 1
ATOM 693 C CA . SER A 1 86 ? -1.190 -4.282 -2.870 1.00 91.56 86 SER A CA 1
ATOM 694 C C . SER A 1 86 ? -0.280 -3.792 -1.735 1.00 91.56 86 SER A C 1
ATOM 696 O O . SER A 1 86 ? 0.572 -2.929 -1.974 1.00 91.56 86 SER A O 1
ATOM 698 N N . ASP A 1 87 ? -0.369 -4.371 -0.531 1.00 90.19 87 ASP A N 1
ATOM 699 C CA . ASP A 1 87 ? 0.583 -4.103 0.554 1.00 90.19 87 ASP A CA 1
ATOM 700 C C . ASP A 1 87 ? 1.989 -4.622 0.221 1.00 90.19 87 ASP A C 1
ATOM 702 O O . ASP A 1 87 ? 2.976 -3.928 0.489 1.00 90.19 87 ASP A O 1
ATOM 706 N N . LEU A 1 88 ? 2.107 -5.818 -0.365 1.00 92.19 88 LEU A N 1
ATOM 707 C CA . LEU A 1 88 ? 3.395 -6.369 -0.801 1.00 92.19 88 LEU A CA 1
ATOM 708 C C . LEU A 1 88 ? 4.043 -5.478 -1.869 1.00 92.19 88 LEU A C 1
ATOM 710 O O . LEU A 1 88 ? 5.217 -5.123 -1.740 1.00 92.19 88 LEU A O 1
ATOM 714 N N . ILE A 1 89 ? 3.265 -5.039 -2.864 1.00 94.69 89 ILE A N 1
ATOM 715 C CA . ILE A 1 89 ? 3.736 -4.133 -3.921 1.00 94.69 89 ILE A CA 1
ATOM 716 C C . ILE A 1 89 ? 4.175 -2.784 -3.335 1.00 94.69 89 ILE A C 1
ATOM 718 O O . ILE A 1 89 ? 5.256 -2.307 -3.683 1.00 94.69 89 ILE A O 1
ATOM 722 N N . ARG A 1 90 ? 3.406 -2.194 -2.404 1.00 93.50 90 ARG A N 1
ATOM 723 C CA . ARG A 1 90 ? 3.796 -0.946 -1.718 1.00 93.50 90 ARG A CA 1
ATOM 724 C C . ARG A 1 90 ? 5.166 -1.072 -1.071 1.00 93.50 90 ARG A C 1
ATOM 726 O O . ARG A 1 90 ? 6.011 -0.192 -1.212 1.00 93.50 90 ARG A O 1
ATOM 733 N N . ASN A 1 91 ? 5.357 -2.148 -0.313 1.00 91.25 91 ASN A N 1
ATOM 734 C CA . ASN A 1 91 ? 6.585 -2.367 0.434 1.00 91.25 91 ASN A CA 1
ATOM 735 C C . ASN A 1 91 ? 7.773 -2.551 -0.513 1.00 91.25 91 ASN A C 1
ATOM 737 O O . ASN A 1 91 ? 8.785 -1.882 -0.334 1.00 91.25 91 ASN A O 1
ATOM 741 N N . TYR A 1 92 ? 7.608 -3.349 -1.567 1.00 92.69 92 TYR A N 1
ATOM 742 C CA . TYR A 1 92 ? 8.621 -3.527 -2.604 1.00 92.69 92 TYR A CA 1
ATOM 743 C C . TYR A 1 92 ? 9.042 -2.211 -3.267 1.00 92.69 92 TYR A C 1
ATOM 745 O O . TYR A 1 92 ? 10.228 -1.892 -3.324 1.00 92.69 92 TYR A O 1
ATOM 753 N N . VAL A 1 93 ? 8.066 -1.411 -3.700 1.00 93.06 93 VAL A N 1
ATOM 754 C CA . VAL A 1 93 ? 8.300 -0.116 -4.353 1.00 93.06 93 VAL A CA 1
ATOM 755 C C . VAL A 1 93 ? 9.064 0.853 -3.445 1.00 93.06 93 VAL A C 1
ATOM 757 O O . VAL A 1 93 ? 9.893 1.619 -3.925 1.00 93.06 93 VAL A O 1
ATOM 760 N N . LEU A 1 94 ? 8.804 0.835 -2.136 1.00 91.25 94 LEU A N 1
ATOM 761 C CA . LEU A 1 94 ? 9.400 1.792 -1.201 1.00 91.25 94 LEU A CA 1
ATOM 762 C C . LEU A 1 94 ? 10.733 1.332 -0.600 1.00 91.25 94 LEU A C 1
ATOM 764 O O . LEU A 1 94 ? 11.525 2.185 -0.203 1.00 91.25 94 LEU A O 1
ATOM 768 N N . MET A 1 95 ? 10.985 0.027 -0.468 1.00 86.62 95 MET A N 1
ATOM 769 C CA . MET A 1 95 ? 12.157 -0.495 0.254 1.00 86.62 95 MET A CA 1
ATOM 770 C C . MET A 1 95 ? 13.485 -0.227 -0.458 1.00 86.62 95 MET A C 1
ATOM 772 O O . MET A 1 95 ? 14.489 -0.013 0.217 1.00 86.62 95 MET A O 1
ATOM 776 N N . GLY A 1 96 ? 13.490 -0.187 -1.792 1.00 80.56 96 GLY A N 1
ATOM 777 C CA . GLY A 1 96 ? 14.698 0.049 -2.592 1.00 80.56 96 GLY A CA 1
ATOM 778 C C . GLY A 1 96 ? 15.116 1.516 -2.735 1.00 80.56 96 GLY A C 1
ATOM 779 O O . GLY A 1 96 ? 16.104 1.793 -3.407 1.00 80.56 96 GLY A O 1
ATOM 780 N N . LEU A 1 97 ? 14.372 2.460 -2.147 1.00 89.62 97 LEU A N 1
ATOM 781 C CA . LEU A 1 97 ? 14.572 3.894 -2.369 1.00 89.62 97 LEU A CA 1
ATOM 782 C C . LEU A 1 97 ? 15.460 4.549 -1.300 1.00 89.62 97 LEU A C 1
ATOM 784 O O . LEU A 1 97 ? 15.442 4.201 -0.109 1.00 89.62 97 LEU A O 1
ATOM 788 N N . GLU A 1 98 ? 16.208 5.573 -1.708 1.00 90.12 98 GLU A N 1
ATOM 789 C CA . GLU A 1 98 ? 16.895 6.470 -0.774 1.00 90.12 98 GLU A CA 1
ATOM 790 C C . GLU A 1 98 ? 15.884 7.252 0.081 1.00 90.12 98 GLU A C 1
ATOM 792 O O . GLU A 1 98 ? 14.789 7.536 -0.395 1.00 90.12 98 GLU A O 1
ATOM 797 N N . PRO A 1 99 ? 16.186 7.616 1.345 1.00 87.88 99 PRO A N 1
ATOM 798 C CA . PRO A 1 99 ? 15.172 8.140 2.272 1.00 87.88 99 PRO A CA 1
ATOM 799 C C . PRO A 1 99 ? 14.396 9.364 1.756 1.00 87.88 99 PRO A C 1
ATOM 801 O O . PRO A 1 99 ? 13.190 9.489 1.989 1.00 87.88 99 PRO A O 1
ATOM 804 N N . SER A 1 100 ? 15.069 10.266 1.037 1.00 91.50 100 SER A N 1
ATOM 805 C CA . SER A 1 100 ? 14.439 11.436 0.416 1.00 91.50 100 SER A CA 1
ATOM 806 C C . SER A 1 100 ? 13.502 11.047 -0.730 1.00 91.50 100 SER A C 1
ATOM 808 O O . SER A 1 100 ? 12.383 11.553 -0.803 1.00 91.50 100 SER A O 1
ATOM 810 N N . GLU A 1 101 ? 13.925 10.122 -1.590 1.00 92.75 101 GLU A N 1
ATOM 811 C CA . GLU A 1 101 ? 13.121 9.617 -2.704 1.00 92.75 101 GLU A CA 1
ATOM 812 C C . GLU A 1 101 ? 11.944 8.777 -2.206 1.00 92.75 101 GLU A C 1
ATOM 814 O O . GLU A 1 101 ? 10.822 8.963 -2.665 1.00 92.75 101 GLU A O 1
ATOM 819 N N . GLN A 1 102 ? 12.160 7.931 -1.197 1.00 92.94 102 GLN A N 1
ATOM 820 C CA . GLN A 1 102 ? 11.113 7.161 -0.533 1.00 92.94 102 GLN A CA 1
ATOM 821 C C . GLN A 1 102 ? 10.006 8.078 -0.005 1.00 92.94 102 GLN A C 1
ATOM 823 O O . GLN A 1 102 ? 8.824 7.811 -0.222 1.00 92.94 102 GLN A O 1
ATOM 828 N N . THR A 1 103 ? 10.389 9.175 0.658 1.00 91.56 103 THR A N 1
ATOM 829 C CA . THR A 1 103 ? 9.444 10.180 1.162 1.00 91.56 103 THR A CA 1
ATOM 830 C C . THR A 1 103 ? 8.681 10.826 0.008 1.00 91.56 103 THR A C 1
ATOM 832 O O . THR A 1 103 ? 7.453 10.889 0.043 1.00 91.56 103 THR A O 1
ATOM 835 N N . TYR A 1 104 ? 9.385 11.242 -1.048 1.00 94.06 104 TYR A N 1
ATOM 836 C CA . TYR A 1 104 ? 8.767 11.865 -2.215 1.00 94.06 104 TYR A CA 1
ATOM 837 C C . TYR A 1 104 ? 7.768 10.934 -2.915 1.00 94.06 104 TYR A C 1
ATOM 839 O O . TYR A 1 104 ? 6.600 11.298 -3.060 1.00 94.06 104 TYR A O 1
ATOM 847 N N . VAL A 1 105 ? 8.205 9.728 -3.295 1.00 95.50 105 VAL A N 1
ATOM 848 C CA . VAL A 1 105 ? 7.385 8.716 -3.978 1.00 95.50 105 VAL A CA 1
ATOM 849 C C . VAL A 1 105 ? 6.170 8.361 -3.131 1.00 95.50 105 VAL A C 1
ATOM 851 O O . VAL A 1 105 ? 5.055 8.294 -3.652 1.00 95.50 105 VAL A O 1
ATOM 854 N N . TYR A 1 106 ? 6.347 8.193 -1.820 1.00 93.50 106 TYR A N 1
ATOM 855 C CA . TYR A 1 106 ? 5.229 7.905 -0.934 1.00 93.50 106 TYR A CA 1
ATOM 856 C C . TYR A 1 106 ? 4.220 9.059 -0.882 1.00 93.50 106 TYR A C 1
ATOM 858 O O . TYR A 1 106 ? 3.030 8.838 -1.103 1.00 93.50 106 TYR A O 1
ATOM 866 N N . GLU A 1 107 ? 4.665 10.284 -0.603 1.00 91.88 107 GLU A N 1
ATOM 867 C CA . GLU A 1 107 ? 3.765 11.418 -0.370 1.00 91.88 107 GLU A CA 1
ATOM 868 C C . GLU A 1 107 ? 3.084 11.933 -1.641 1.00 91.88 107 GLU A C 1
ATOM 870 O O . GLU A 1 107 ? 1.928 12.360 -1.571 1.00 91.88 107 GLU A O 1
ATOM 875 N N . HIS A 1 108 ? 3.771 11.878 -2.784 1.00 94.38 108 HIS A N 1
ATOM 876 C CA . HIS A 1 108 ? 3.334 12.532 -4.020 1.00 94.38 108 HIS A CA 1
ATOM 877 C C . HIS A 1 108 ? 2.792 11.564 -5.072 1.00 94.38 108 HIS A C 1
ATOM 879 O O . HIS A 1 108 ? 2.039 12.003 -5.940 1.00 94.38 108 HIS A O 1
ATOM 885 N N . LEU A 1 109 ? 3.122 10.269 -4.998 1.00 96.00 109 LEU A N 1
ATOM 886 C CA . LEU A 1 109 ? 2.690 9.280 -5.994 1.00 96.00 109 LEU A CA 1
ATOM 887 C C . LEU A 1 109 ? 1.840 8.183 -5.358 1.00 96.00 109 LEU A C 1
ATOM 889 O O . LEU A 1 109 ? 0.652 8.062 -5.663 1.00 96.00 109 LEU A O 1
ATOM 893 N N . TRP A 1 110 ? 2.417 7.434 -4.417 1.00 94.88 110 TRP A N 1
ATOM 894 C CA . TRP A 1 110 ? 1.753 6.273 -3.830 1.00 94.88 110 TRP A CA 1
ATOM 895 C C . TRP A 1 110 ? 0.523 6.662 -3.012 1.00 94.88 110 TRP A C 1
ATOM 897 O O . TRP A 1 110 ? -0.560 6.122 -3.215 1.00 94.88 110 TRP A O 1
ATOM 907 N N . ARG A 1 111 ? 0.660 7.610 -2.082 1.00 90.62 111 ARG A N 1
ATOM 908 C CA . ARG A 1 111 ? -0.441 8.019 -1.204 1.00 90.62 111 ARG A CA 1
ATOM 909 C C . ARG A 1 111 ? -1.595 8.663 -1.982 1.00 90.62 111 ARG A C 1
ATOM 911 O O . ARG A 1 111 ? -2.741 8.319 -1.697 1.00 90.62 111 ARG A O 1
ATOM 918 N N . PRO A 1 112 ? -1.364 9.560 -2.961 1.00 93.06 112 PRO A N 1
ATOM 919 C CA . PRO A 1 112 ? -2.433 10.040 -3.828 1.00 93.06 112 PRO A CA 1
ATOM 920 C C . PRO A 1 112 ? -3.136 8.918 -4.589 1.00 93.06 112 PRO A C 1
ATOM 922 O O . PRO A 1 112 ? -4.361 8.932 -4.637 1.00 93.06 112 PRO A O 1
ATOM 925 N N . MET A 1 113 ? -2.395 7.931 -5.106 1.00 94.38 113 MET A N 1
ATOM 926 C CA . MET A 1 113 ? -2.966 6.754 -5.769 1.00 94.38 113 MET A CA 1
ATOM 927 C C . MET A 1 113 ? -3.845 5.953 -4.803 1.00 94.38 113 MET A C 1
ATOM 929 O O . MET A 1 113 ? -4.998 5.662 -5.107 1.00 94.38 113 MET A O 1
ATOM 933 N N . GLU A 1 114 ? -3.321 5.647 -3.617 1.00 91.00 114 GLU A N 1
ATOM 934 C CA . GLU A 1 114 ? -4.003 4.896 -2.564 1.00 91.00 114 GLU A CA 1
ATOM 935 C C . GLU A 1 114 ? -5.318 5.582 -2.136 1.00 91.00 114 GLU A C 1
ATOM 937 O O . GLU A 1 114 ? -6.346 4.921 -1.987 1.00 91.00 114 GLU A O 1
ATOM 942 N N . ASN A 1 115 ? -5.328 6.916 -2.042 1.00 89.19 115 ASN A N 1
ATOM 943 C CA . ASN A 1 115 ? -6.509 7.707 -1.676 1.00 89.19 115 ASN A CA 1
ATOM 944 C C . ASN A 1 115 ? -7.621 7.726 -2.744 1.00 89.19 115 ASN A C 1
ATOM 946 O O . ASN A 1 115 ? -8.739 8.154 -2.443 1.00 89.19 115 ASN A O 1
ATOM 950 N N . LEU A 1 116 ? -7.357 7.294 -3.983 1.00 89.88 116 LEU A N 1
ATOM 951 C CA . LEU A 1 116 ? -8.403 7.177 -5.006 1.00 89.88 116 LEU A CA 1
ATOM 952 C C . LEU A 1 116 ? -9.382 6.043 -4.676 1.00 89.88 116 LEU A C 1
ATOM 954 O O . LEU A 1 116 ? -10.557 6.095 -5.054 1.00 89.88 116 LEU A O 1
ATOM 958 N N . PHE A 1 117 ? -8.925 5.030 -3.946 1.00 89.88 117 PHE A N 1
ATOM 959 C CA . PHE A 1 117 ? -9.717 3.865 -3.585 1.00 89.88 117 PHE A CA 1
ATOM 960 C C . PHE A 1 117 ? -10.609 4.161 -2.369 1.00 89.88 117 PHE A C 1
ATOM 962 O O . PHE A 1 117 ? -10.199 4.808 -1.409 1.00 89.88 117 PHE A O 1
ATOM 969 N N . ILE A 1 118 ? -11.870 3.711 -2.406 1.00 78.94 118 ILE A N 1
ATOM 970 C CA . ILE A 1 118 ? -12.796 3.891 -1.276 1.00 78.94 118 ILE A CA 1
ATOM 971 C C . ILE A 1 118 ? -12.302 3.074 -0.083 1.00 78.94 118 ILE A C 1
ATOM 973 O O . ILE A 1 118 ? -12.149 1.862 -0.199 1.00 78.94 118 ILE A O 1
ATOM 977 N N . TYR A 1 119 ? -12.152 3.738 1.065 1.00 69.62 119 TYR A N 1
ATOM 978 C CA . TYR A 1 119 ? -11.611 3.193 2.315 1.00 69.62 119 TYR A CA 1
ATOM 979 C C . TYR A 1 119 ? -12.130 1.798 2.698 1.00 69.62 119 TYR A C 1
ATOM 981 O O . TYR A 1 119 ? -11.352 0.909 3.033 1.00 69.62 119 TYR A O 1
ATOM 989 N N . ASP A 1 120 ? -13.447 1.595 2.608 1.00 72.25 120 ASP A N 1
ATOM 990 C CA . ASP A 1 120 ? -14.112 0.370 3.070 1.00 72.25 120 ASP A CA 1
ATOM 991 C C . ASP A 1 120 ? -13.843 -0.838 2.149 1.00 72.25 120 ASP A C 1
ATOM 993 O O . ASP A 1 120 ? -13.942 -1.984 2.576 1.00 72.25 120 A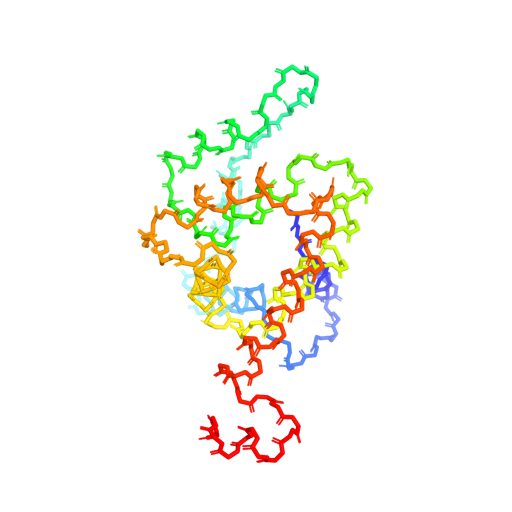SP A O 1
ATOM 997 N N . THR A 1 121 ? -13.468 -0.590 0.890 1.00 76.69 121 THR A N 1
ATOM 998 C CA . THR A 1 121 ? -13.189 -1.618 -0.131 1.00 76.69 121 THR A CA 1
ATOM 999 C C . THR A 1 121 ? -11.757 -1.547 -0.660 1.00 76.69 121 THR A C 1
ATOM 1001 O O . THR A 1 121 ? -11.439 -2.165 -1.674 1.00 76.69 121 THR A O 1
ATOM 1004 N N . GLN A 1 122 ? -10.909 -0.743 -0.018 1.00 77.88 122 GLN A N 1
ATOM 1005 C CA . GLN A 1 122 ? -9.631 -0.309 -0.565 1.00 77.88 122 GLN A CA 1
ATOM 1006 C C . GLN A 1 122 ? -8.724 -1.493 -0.897 1.00 77.88 122 GLN A C 1
ATOM 1008 O O . GLN A 1 122 ? -8.275 -1.595 -2.028 1.00 77.88 122 GLN A O 1
ATOM 1013 N N . GLU A 1 123 ? -8.537 -2.418 0.044 1.00 82.38 123 GLU A N 1
ATOM 1014 C CA . GLU A 1 123 ? -7.682 -3.602 -0.124 1.00 82.38 123 GLU A CA 1
ATOM 1015 C C . GLU A 1 123 ? -8.131 -4.461 -1.319 1.00 82.38 123 GLU A C 1
ATOM 1017 O O . GLU A 1 123 ? -7.378 -4.669 -2.265 1.00 82.38 123 GLU A O 1
ATOM 1022 N N . THR A 1 124 ? -9.406 -4.861 -1.357 1.00 87.19 124 THR A N 1
ATOM 1023 C CA . THR A 1 124 ? -9.943 -5.722 -2.424 1.00 87.19 124 THR A CA 1
ATOM 1024 C C . THR A 1 124 ? -9.909 -5.057 -3.802 1.00 87.19 124 THR A C 1
ATOM 1026 O O . THR A 1 124 ? -9.594 -5.704 -4.802 1.00 87.19 124 THR A O 1
ATOM 1029 N N . VAL A 1 125 ? -10.254 -3.768 -3.884 1.00 90.94 125 VAL A N 1
ATOM 1030 C CA . VAL A 1 125 ? -10.297 -3.050 -5.168 1.00 90.94 125 VAL A CA 1
ATOM 1031 C C . VAL A 1 125 ? -8.887 -2.721 -5.656 1.00 90.94 125 VAL A C 1
ATOM 1033 O O . VAL A 1 125 ? -8.649 -2.770 -6.863 1.00 90.94 125 VAL A O 1
ATOM 1036 N N . MET A 1 126 ? -7.953 -2.430 -4.748 1.00 93.50 126 MET A N 1
ATOM 1037 C CA . MET A 1 126 ? -6.557 -2.143 -5.080 1.00 93.50 126 MET A CA 1
ATOM 1038 C C . MET 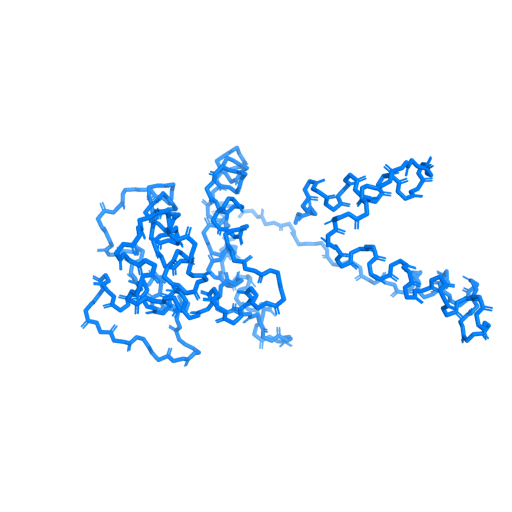A 1 126 ? -5.815 -3.415 -5.520 1.00 93.50 126 MET A C 1
ATOM 1040 O O . MET A 1 126 ? -5.098 -3.384 -6.520 1.00 93.50 126 MET A O 1
ATOM 1044 N N . ASP A 1 127 ? -6.075 -4.560 -4.887 1.00 93.56 127 ASP A N 1
ATOM 1045 C CA . ASP A 1 127 ? -5.564 -5.861 -5.341 1.00 93.56 127 ASP A CA 1
ATOM 1046 C C . ASP A 1 127 ? -6.075 -6.208 -6.752 1.00 93.56 127 ASP A C 1
ATOM 1048 O O . ASP A 1 127 ? -5.311 -6.622 -7.633 1.00 93.56 127 ASP A O 1
ATOM 1052 N N . ALA A 1 128 ? -7.369 -5.980 -7.012 1.00 94.62 128 ALA A N 1
ATOM 1053 C CA . ALA A 1 128 ? -7.941 -6.145 -8.347 1.00 94.62 128 ALA A CA 1
ATOM 1054 C C . ALA A 1 128 ? -7.326 -5.170 -9.366 1.00 94.62 128 ALA A C 1
ATOM 1056 O O . ALA A 1 128 ? -7.042 -5.570 -10.497 1.00 94.62 128 ALA A O 1
ATOM 1057 N N . PHE A 1 129 ? -7.088 -3.917 -8.967 1.00 96.69 129 PHE A N 1
ATOM 1058 C CA . PHE A 1 129 ? -6.426 -2.917 -9.801 1.00 96.69 129 PHE A CA 1
ATOM 1059 C C . PHE A 1 129 ? -5.049 -3.396 -10.259 1.00 96.69 129 PHE A C 1
ATOM 1061 O O . PHE A 1 129 ? -4.822 -3.449 -11.465 1.00 96.69 129 PHE A O 1
ATOM 1068 N N . PHE A 1 130 ? -4.163 -3.818 -9.350 1.00 97.38 130 PHE A N 1
ATOM 1069 C CA . PHE A 1 130 ? -2.822 -4.276 -9.733 1.00 97.38 130 PHE A CA 1
ATOM 1070 C C . PHE A 1 130 ? -2.869 -5.473 -10.685 1.00 97.38 130 PHE A C 1
ATOM 1072 O O . PHE A 1 130 ? -2.123 -5.530 -11.665 1.00 97.38 130 PHE A O 1
ATOM 1079 N N . ARG A 1 131 ? -3.805 -6.400 -10.468 1.00 96.81 131 ARG A N 1
ATOM 1080 C CA . ARG A 1 131 ? -4.008 -7.534 -11.375 1.00 96.81 131 ARG A CA 1
ATOM 1081 C C . ARG A 1 131 ? -4.444 -7.093 -12.776 1.00 96.81 131 ARG A C 1
ATOM 1083 O O . ARG A 1 131 ? -3.948 -7.637 -13.767 1.00 96.81 131 ARG A O 1
ATOM 1090 N N . HIS A 1 132 ? -5.362 -6.134 -12.884 1.00 96.81 132 HIS A N 1
ATOM 1091 C CA . HIS A 1 132 ? -5.828 -5.606 -14.171 1.00 96.81 132 HIS A CA 1
ATOM 1092 C C . HIS A 1 132 ? -4.774 -4.737 -14.860 1.00 96.81 132 HIS A C 1
ATOM 1094 O O . HIS A 1 132 ? -4.566 -4.876 -16.065 1.00 96.81 132 HIS A O 1
ATOM 1100 N N . TYR A 1 133 ? -4.064 -3.914 -14.094 1.00 97.56 133 TYR A N 1
ATOM 1101 C CA . TYR A 1 133 ? -2.934 -3.121 -14.559 1.00 97.56 133 TYR A CA 1
ATOM 1102 C C . TYR A 1 133 ? -1.876 -4.013 -15.217 1.00 97.56 133 TYR A C 1
ATOM 1104 O O . TYR A 1 133 ? -1.527 -3.811 -16.380 1.00 97.56 133 TYR A O 1
ATOM 1112 N N . LEU A 1 134 ? -1.453 -5.078 -14.529 1.00 97.31 134 LEU A N 1
ATOM 1113 C CA . LEU A 1 134 ? -0.533 -6.055 -15.105 1.00 97.31 134 LEU A CA 1
ATOM 1114 C C . LEU A 1 134 ? -1.147 -6.738 -16.327 1.00 97.31 134 LEU A C 1
ATOM 1116 O O . LEU A 1 134 ? -0.492 -6.823 -17.357 1.00 97.31 134 LEU A O 1
ATOM 1120 N N . THR A 1 135 ? -2.416 -7.152 -16.273 1.00 96.50 135 THR A N 1
ATOM 1121 C CA . THR A 1 135 ? -3.089 -7.771 -17.433 1.00 96.50 135 THR A CA 1
ATOM 1122 C C . THR A 1 135 ? -2.960 -6.925 -18.697 1.00 96.50 135 THR A C 1
ATOM 1124 O O . THR A 1 135 ? -2.681 -7.461 -19.769 1.00 96.50 135 THR A O 1
ATOM 1127 N N . MET A 1 136 ? -3.119 -5.612 -18.568 1.00 95.69 136 MET A N 1
ATOM 1128 C CA . MET A 1 136 ? -2.959 -4.668 -19.666 1.00 95.69 136 MET A CA 1
ATOM 1129 C C . MET A 1 136 ? -1.492 -4.519 -20.096 1.00 95.69 136 MET A C 1
ATOM 1131 O O . MET A 1 136 ? -1.217 -4.550 -21.292 1.00 95.69 136 MET A O 1
ATOM 1135 N N . LYS A 1 137 ? -0.550 -4.395 -19.152 1.00 94.75 137 LYS A N 1
ATOM 1136 C CA . LYS A 1 137 ? 0.877 -4.185 -19.460 1.00 94.75 137 LYS A CA 1
ATOM 1137 C C . LYS A 1 137 ? 1.566 -5.418 -20.052 1.00 94.75 137 LYS A C 1
ATOM 1139 O O . LYS A 1 137 ? 2.356 -5.286 -20.978 1.00 94.75 137 LYS A O 1
ATOM 1144 N N . ILE A 1 138 ? 1.262 -6.615 -19.547 1.00 94.50 138 ILE A N 1
ATOM 1145 C CA . ILE A 1 138 ? 1.915 -7.870 -19.964 1.00 94.5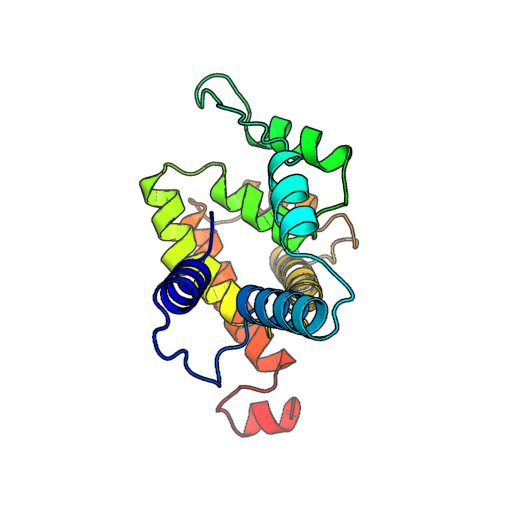0 138 ILE A CA 1
ATOM 1146 C C . ILE A 1 138 ? 1.032 -8.753 -20.856 1.00 94.50 138 ILE A C 1
ATOM 1148 O O . ILE A 1 138 ? 1.439 -9.852 -21.227 1.00 94.50 138 ILE A O 1
ATOM 1152 N N . THR A 1 139 ? -0.174 -8.298 -21.217 1.00 92.94 139 THR A N 1
ATOM 1153 C CA . THR A 1 139 ? -1.135 -8.979 -22.117 1.00 92.94 139 THR A CA 1
ATOM 1154 C C . THR A 1 139 ? -1.582 -10.381 -21.675 1.00 92.94 139 THR A C 1
ATOM 1156 O O . THR A 1 139 ? -2.093 -11.171 -22.470 1.00 92.94 139 THR A O 1
ATOM 1159 N N . ARG A 1 140 ? -1.430 -10.711 -20.389 1.00 93.88 140 ARG A N 1
ATOM 1160 C CA . ARG A 1 140 ? -1.903 -11.966 -19.784 1.00 93.88 140 ARG A CA 1
ATOM 1161 C C . ARG A 1 140 ? -2.397 -11.728 -18.371 1.00 93.88 140 ARG A C 1
ATOM 1163 O O . ARG A 1 140 ? -1.852 -10.888 -17.671 1.00 93.88 140 ARG A O 1
ATOM 1170 N N . ILE A 1 141 ? -3.378 -12.510 -17.933 1.00 94.12 141 ILE A N 1
ATOM 1171 C CA . ILE A 1 141 ? -3.994 -12.342 -16.613 1.00 94.12 141 ILE A CA 1
ATOM 1172 C C . ILE A 1 141 ? -3.135 -13.035 -15.540 1.00 94.12 141 ILE A C 1
ATOM 1174 O O . ILE A 1 141 ? -3.023 -14.265 -15.575 1.00 94.12 141 ILE A O 1
ATOM 1178 N N . PRO A 1 142 ? -2.571 -12.304 -14.556 1.00 94.81 142 PRO A N 1
ATOM 1179 C CA . PRO A 1 142 ? -1.909 -12.916 -13.407 1.00 94.81 142 PRO A CA 1
ATOM 1180 C C . PRO A 1 142 ? -2.867 -13.799 -12.599 1.00 94.81 142 PRO A C 1
ATOM 1182 O O . PRO A 1 142 ? -4.065 -13.499 -12.460 1.00 94.81 142 PRO A O 1
ATOM 1185 N N . LYS A 1 143 ? -2.344 -14.889 -12.030 1.00 92.62 143 LYS A N 1
ATOM 1186 C CA . LYS A 1 143 ? -3.097 -15.687 -11.053 1.00 92.62 143 LYS A CA 1
ATOM 1187 C C . LYS A 1 143 ? -3.288 -14.874 -9.770 1.00 92.62 143 LYS A C 1
ATOM 1189 O O . LYS A 1 143 ? -2.412 -14.109 -9.385 1.00 92.62 143 LYS A O 1
ATOM 1194 N N . GLN A 1 144 ? -4.439 -15.045 -9.123 1.00 86.62 144 GLN A N 1
ATOM 1195 C CA . GLN A 1 144 ? -4.650 -14.515 -7.772 1.00 86.62 144 GLN A CA 1
ATOM 1196 C C . GLN A 1 144 ? -3.651 -15.178 -6.809 1.00 86.62 144 GLN A C 1
ATOM 1198 O O . GLN A 1 144 ? -3.370 -16.367 -6.972 1.00 86.62 144 GLN A O 1
ATOM 1203 N N . GLY A 1 145 ? -3.100 -14.417 -5.859 1.00 87.44 145 GLY A N 1
ATOM 1204 C CA . GLY A 1 145 ? -2.033 -14.879 -4.960 1.00 87.44 145 GLY A CA 1
ATOM 1205 C C . GLY A 1 145 ? -0.641 -14.926 -5.605 1.00 87.44 145 GLY A C 1
ATOM 1206 O O . GLY A 1 145 ? 0.267 -15.532 -5.046 1.00 87.44 145 GLY A O 1
ATOM 1207 N N . ARG A 1 146 ? -0.497 -14.400 -6.829 1.00 92.31 146 ARG A N 1
ATOM 1208 C CA . ARG A 1 146 ? 0.776 -14.296 -7.561 1.00 92.31 146 ARG A CA 1
ATOM 1209 C C . ARG A 1 146 ? 0.997 -12.904 -8.153 1.00 92.31 146 ARG A C 1
ATOM 1211 O O . ARG A 1 146 ? 1.856 -12.732 -9.017 1.00 92.31 146 ARG A O 1
ATOM 1218 N N . VAL A 1 147 ? 0.155 -11.931 -7.802 1.00 95.50 147 VAL A N 1
ATOM 1219 C CA . VAL A 1 147 ? 0.160 -10.608 -8.451 1.00 95.50 147 VAL A CA 1
ATOM 1220 C C . VAL A 1 147 ? 1.455 -9.880 -8.112 1.00 95.50 147 VAL A C 1
ATOM 1222 O O . VAL A 1 147 ? 2.063 -9.274 -8.991 1.00 95.50 147 VAL A O 1
ATOM 1225 N N . TYR A 1 148 ? 1.911 -10.007 -6.874 1.00 94.69 148 TYR A N 1
ATOM 1226 C CA . TYR A 1 148 ? 3.154 -9.450 -6.385 1.00 94.69 148 TYR A CA 1
ATOM 1227 C C . TYR A 1 148 ? 4.389 -9.986 -7.124 1.00 94.69 148 TYR A C 1
ATOM 1229 O O . TYR A 1 148 ? 5.217 -9.198 -7.588 1.00 94.69 148 TYR A O 1
ATOM 1237 N N . GLU A 1 149 ? 4.530 -11.304 -7.302 1.00 94.06 149 GLU A N 1
ATOM 1238 C CA . GLU A 1 149 ? 5.678 -11.851 -8.036 1.00 94.06 149 GLU A CA 1
ATOM 1239 C C . GLU A 1 149 ? 5.662 -11.429 -9.505 1.00 94.06 149 GLU A C 1
ATOM 1241 O O . GLU A 1 149 ? 6.709 -11.111 -10.071 1.00 94.06 149 GLU A O 1
ATOM 1246 N N . GLU A 1 150 ? 4.478 -11.378 -10.111 1.00 96.56 150 GLU A N 1
ATOM 1247 C CA . GLU A 1 150 ? 4.299 -10.900 -11.481 1.00 96.56 150 GLU A CA 1
ATOM 1248 C C . GLU A 1 150 ? 4.617 -9.407 -11.608 1.00 96.56 150 GLU A C 1
ATOM 1250 O O . GLU A 1 150 ? 5.209 -8.988 -12.602 1.00 96.56 150 GLU A O 1
ATOM 1255 N N . PHE A 1 151 ? 4.301 -8.613 -10.583 1.00 96.81 151 PHE A N 1
ATOM 1256 C CA . PHE A 1 151 ? 4.675 -7.207 -10.512 1.00 96.81 151 PHE A CA 1
ATOM 1257 C C . PHE A 1 151 ? 6.194 -7.029 -10.462 1.00 96.81 151 PHE A C 1
ATOM 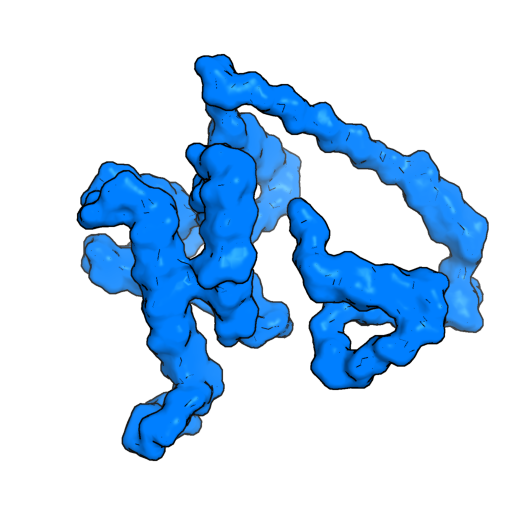1259 O O . PHE A 1 151 ? 6.730 -6.228 -11.226 1.00 96.81 151 PHE A O 1
ATOM 1266 N N . LYS A 1 152 ? 6.905 -7.803 -9.628 1.00 94.88 152 LYS A N 1
ATOM 1267 C CA . LYS A 1 152 ? 8.378 -7.771 -9.580 1.00 94.88 152 LYS A CA 1
ATOM 1268 C C . LYS A 1 152 ? 8.988 -8.103 -10.939 1.00 94.88 152 LYS A C 1
ATOM 1270 O O . LYS A 1 152 ? 9.883 -7.404 -11.406 1.00 94.88 152 LYS A O 1
ATOM 1275 N N . LEU A 1 153 ? 8.487 -9.154 -11.592 1.00 95.25 153 LEU A N 1
ATOM 1276 C CA . LEU A 1 153 ? 8.946 -9.536 -12.927 1.00 95.25 153 LEU A CA 1
ATOM 1277 C C . LEU A 1 153 ? 8.661 -8.441 -13.955 1.00 95.25 153 LEU A C 1
ATOM 1279 O O . LEU A 1 153 ? 9.529 -8.147 -14.773 1.00 95.25 153 LEU A O 1
ATOM 1283 N N . TYR A 1 154 ? 7.479 -7.826 -13.912 1.00 96.38 154 TYR A N 1
ATOM 1284 C CA . TYR A 1 154 ? 7.146 -6.712 -14.792 1.00 96.38 154 TYR A CA 1
ATOM 1285 C C . TYR A 1 154 ? 8.081 -5.521 -14.571 1.00 96.38 154 TYR A C 1
ATOM 1287 O O . TYR A 1 154 ? 8.680 -5.064 -15.536 1.00 96.38 154 TYR A O 1
ATOM 1295 N N . HIS A 1 155 ? 8.271 -5.072 -13.328 1.00 94.94 155 HIS A N 1
ATOM 1296 C CA . HIS A 1 155 ? 9.156 -3.952 -13.000 1.00 94.94 155 HIS A CA 1
ATOM 1297 C C . HIS A 1 155 ? 10.574 -4.146 -13.563 1.00 94.94 155 HIS A C 1
ATOM 1299 O O . HIS A 1 155 ? 11.124 -3.231 -14.165 1.00 94.94 155 HIS A O 1
ATOM 1305 N N . LEU A 1 156 ? 11.137 -5.354 -13.449 1.00 93.06 156 LEU A N 1
ATOM 1306 C CA . LEU A 1 156 ? 12.477 -5.663 -13.967 1.00 93.06 156 LEU A CA 1
ATOM 1307 C C . LEU A 1 156 ? 12.585 -5.639 -15.503 1.00 93.06 156 LEU A C 1
ATOM 1309 O O . LEU A 1 156 ? 13.694 -5.585 -16.027 1.00 93.06 156 LEU A O 1
ATOM 1313 N N . ASN A 1 157 ? 11.463 -5.727 -16.223 1.00 93.44 157 ASN A N 1
ATOM 1314 C CA . ASN A 1 157 ? 11.419 -5.826 -17.687 1.00 93.44 157 ASN A CA 1
ATOM 1315 C C . ASN A 1 157 ? 10.639 -4.678 -18.353 1.00 93.44 157 ASN A C 1
ATOM 1317 O O . ASN A 1 157 ? 10.416 -4.718 -19.563 1.00 93.44 157 ASN A O 1
ATOM 1321 N N . CYS A 1 158 ? 10.170 -3.698 -17.579 1.00 93.31 158 CYS A N 1
ATOM 1322 C CA . CYS A 1 158 ? 9.353 -2.601 -18.083 1.00 93.31 158 CYS A CA 1
ATOM 1323 C C . CYS A 1 158 ? 10.196 -1.500 -18.737 1.00 93.31 158 CYS A C 1
ATOM 1325 O O . CYS A 1 158 ? 11.422 -1.477 -18.640 1.00 93.31 158 CYS A O 1
ATOM 1327 N N . GLU A 1 159 ? 9.520 -0.573 -19.414 1.00 93.00 159 GLU A N 1
ATOM 1328 C CA . GLU A 1 159 ? 10.141 0.568 -20.086 1.00 93.00 159 GLU A CA 1
ATOM 1329 C C . GLU A 1 159 ? 10.656 1.672 -19.141 1.00 93.00 159 GLU A C 1
ATOM 1331 O O . GLU A 1 159 ? 11.345 2.584 -19.599 1.00 93.00 159 GLU A O 1
ATOM 1336 N N . PHE A 1 160 ? 10.323 1.614 -17.848 1.00 95.62 160 PHE A N 1
ATOM 1337 C CA . PHE A 1 160 ? 10.643 2.665 -16.881 1.00 95.62 160 PHE A CA 1
ATOM 1338 C C . PHE A 1 160 ? 12.078 2.546 -16.362 1.00 95.62 160 PHE A C 1
ATOM 1340 O O . PHE A 1 160 ? 12.519 1.477 -15.941 1.00 95.62 160 PHE A O 1
ATOM 1347 N N . GLY A 1 161 ? 12.799 3.667 -16.346 1.00 91.75 161 GLY A N 1
ATOM 1348 C CA . GLY A 1 161 ? 14.167 3.745 -15.834 1.00 91.75 161 GLY A CA 1
ATOM 1349 C C . GLY A 1 161 ? 14.238 3.880 -14.313 1.00 91.75 161 GLY A C 1
ATOM 1350 O O . GLY A 1 161 ? 15.286 3.614 -13.726 1.00 91.75 161 GLY A O 1
ATOM 1351 N N . THR A 1 162 ? 13.141 4.286 -13.664 1.00 94.31 162 THR A N 1
ATOM 1352 C CA . THR A 1 162 ? 13.071 4.453 -12.205 1.00 94.31 162 THR A CA 1
ATOM 1353 C C . THR A 1 162 ? 11.744 3.967 -11.624 1.00 94.31 162 THR A C 1
ATOM 1355 O O . THR A 1 162 ? 10.714 3.921 -12.298 1.00 94.31 162 THR A O 1
ATOM 1358 N N . ILE A 1 163 ? 11.744 3.661 -10.324 1.00 94.25 163 ILE A N 1
ATOM 1359 C CA . ILE A 1 163 ? 10.516 3.376 -9.569 1.00 94.25 163 ILE A CA 1
ATOM 1360 C C . ILE A 1 163 ? 9.555 4.573 -9.587 1.00 94.25 163 ILE A C 1
ATOM 1362 O O . ILE A 1 163 ? 8.344 4.380 -9.653 1.00 94.25 163 ILE A O 1
ATOM 1366 N N . SER A 1 164 ? 10.075 5.802 -9.547 1.00 95.94 164 SER A N 1
ATOM 1367 C CA . SER A 1 164 ? 9.253 7.016 -9.597 1.00 95.94 164 SER A CA 1
ATOM 1368 C C . SER A 1 164 ? 8.427 7.095 -10.890 1.00 95.94 164 SER A C 1
ATOM 1370 O O . SER A 1 164 ? 7.224 7.351 -10.839 1.00 95.94 164 SER A O 1
ATOM 1372 N N . GLU A 1 165 ? 9.033 6.786 -12.041 1.00 97.00 165 GLU A N 1
ATOM 1373 C CA . GLU A 1 165 ? 8.335 6.727 -13.335 1.00 97.00 165 GLU A CA 1
ATOM 1374 C C . GLU A 1 165 ? 7.239 5.650 -13.355 1.00 97.00 165 GLU A C 1
ATOM 1376 O O . GLU A 1 165 ? 6.112 5.927 -13.770 1.00 97.00 165 GLU A O 1
ATOM 1381 N N . LEU A 1 166 ? 7.526 4.453 -12.828 1.00 97.25 166 LEU A N 1
ATOM 1382 C CA . LEU A 1 166 ? 6.523 3.393 -12.684 1.00 97.25 166 LEU A CA 1
ATOM 1383 C C . LEU A 1 166 ? 5.366 3.824 -11.765 1.00 97.25 166 LEU A C 1
ATOM 1385 O O . LEU A 1 166 ? 4.201 3.577 -12.072 1.00 97.25 166 LEU A O 1
ATOM 1389 N N . CYS A 1 167 ? 5.659 4.497 -10.651 1.00 97.12 167 CYS A N 1
ATOM 1390 C CA . CYS A 1 167 ? 4.647 5.018 -9.731 1.00 97.12 167 CYS A CA 1
ATOM 1391 C C . CYS A 1 167 ? 3.776 6.115 -10.356 1.00 97.12 167 CYS A C 1
ATOM 1393 O O . CYS A 1 167 ? 2.592 6.206 -10.027 1.00 97.12 167 CYS A O 1
ATOM 1395 N N . HIS A 1 168 ? 4.329 6.930 -11.256 1.00 97.56 168 HIS A N 1
ATOM 1396 C CA . HIS A 1 168 ? 3.550 7.888 -12.039 1.00 97.56 168 HIS A CA 1
ATOM 1397 C C . HIS A 1 168 ? 2.538 7.183 -12.947 1.00 97.56 168 HIS A C 1
ATOM 1399 O O . HIS A 1 168 ? 1.354 7.522 -12.918 1.00 97.56 168 HIS A O 1
ATOM 1405 N N . ASP A 1 169 ? 2.979 6.167 -13.690 1.00 97.88 169 ASP A N 1
ATOM 1406 C CA . ASP A 1 169 ? 2.102 5.375 -14.555 1.00 97.88 169 ASP A CA 1
ATOM 1407 C C . ASP A 1 169 ? 1.017 4.658 -13.729 1.00 97.88 169 ASP A C 1
ATOM 1409 O O . ASP A 1 169 ? -0.171 4.760 -14.039 1.00 97.88 169 ASP A O 1
ATOM 1413 N N . LEU A 1 170 ? 1.389 4.035 -12.604 1.00 97.69 170 LEU A N 1
ATOM 1414 C CA . LEU A 1 170 ? 0.436 3.432 -11.667 1.00 97.69 170 LEU A CA 1
ATOM 1415 C C . LEU A 1 170 ? -0.626 4.428 -11.182 1.00 97.69 170 LEU A C 1
ATOM 1417 O O . LEU A 1 170 ? -1.814 4.101 -11.186 1.00 97.69 170 LEU A O 1
ATOM 1421 N N . LEU A 1 171 ? -0.220 5.639 -10.792 1.00 97.62 171 LEU A N 1
ATOM 1422 C CA . LEU A 1 171 ? -1.142 6.681 -10.348 1.00 97.62 171 LEU A CA 1
ATOM 1423 C C . LEU A 1 171 ? -2.130 7.075 -11.455 1.00 97.62 171 LEU A C 1
ATOM 1425 O O . LEU A 1 171 ? -3.323 7.220 -11.182 1.00 97.62 171 LEU A O 1
ATOM 1429 N N . ASP A 1 172 ? -1.667 7.241 -12.691 1.00 96.44 172 ASP A N 1
ATOM 1430 C CA . ASP A 1 172 ? -2.541 7.621 -13.802 1.00 96.44 172 ASP A CA 1
ATOM 1431 C C . ASP A 1 172 ? -3.539 6.513 -14.150 1.00 96.44 172 ASP A C 1
ATOM 1433 O O . ASP A 1 172 ? -4.741 6.775 -14.258 1.00 96.44 172 ASP A O 1
ATOM 1437 N N . TYR A 1 173 ? -3.094 5.256 -14.199 1.00 96.62 173 TYR A N 1
ATOM 1438 C CA . TYR A 1 173 ? -4.003 4.129 -14.412 1.00 96.62 173 TYR A CA 1
ATOM 1439 C C . TYR A 1 173 ? -4.968 3.910 -13.248 1.00 96.62 173 TYR A C 1
ATOM 1441 O O . TYR A 1 173 ? -6.116 3.524 -13.481 1.00 96.62 173 TYR A O 1
ATOM 1449 N N . ALA A 1 174 ? -4.562 4.189 -12.009 1.00 95.81 174 ALA A N 1
ATOM 1450 C CA . ALA A 1 174 ? -5.463 4.128 -10.866 1.00 95.81 174 ALA A CA 1
ATOM 1451 C C . ALA A 1 174 ? -6.582 5.173 -10.968 1.00 95.81 174 ALA A C 1
ATOM 1453 O O . ALA A 1 174 ? -7.723 4.859 -10.622 1.00 95.81 174 ALA A O 1
ATOM 1454 N N . LYS A 1 175 ? -6.311 6.380 -11.491 1.00 93.31 175 LYS A N 1
ATOM 1455 C CA . LYS A 1 175 ? -7.363 7.383 -11.756 1.00 93.31 175 LYS A CA 1
ATOM 1456 C C . LYS A 1 175 ? -8.388 6.831 -12.739 1.00 93.31 175 LYS A C 1
ATOM 1458 O O . LYS A 1 175 ? -9.560 6.738 -12.394 1.00 93.31 175 LYS A O 1
ATOM 1463 N N . TYR A 1 176 ? -7.941 6.348 -13.899 1.00 92.12 176 TYR A N 1
ATOM 1464 C CA . TYR A 1 176 ? -8.847 5.772 -14.900 1.00 92.12 176 TYR A CA 1
ATOM 1465 C C . TYR A 1 176 ? -9.647 4.592 -14.345 1.00 92.12 176 TYR A C 1
ATOM 1467 O O . TYR A 1 176 ? -10.860 4.503 -14.532 1.00 92.12 176 TYR A O 1
ATOM 1475 N N . TYR A 1 177 ? -8.977 3.695 -13.624 1.00 93.06 177 TYR A N 1
ATOM 1476 C CA . TYR A 1 177 ? -9.608 2.520 -13.043 1.00 93.06 177 TYR A CA 1
ATOM 1477 C C . TYR A 1 177 ? -10.676 2.894 -12.012 1.00 93.06 177 TYR A C 1
ATOM 1479 O O . TYR A 1 177 ? -11.790 2.371 -12.046 1.00 93.06 177 TYR A O 1
ATOM 1487 N N . THR A 1 178 ? -10.358 3.815 -11.104 1.00 91.19 178 THR A N 1
ATOM 1488 C CA . THR A 1 178 ? -11.283 4.240 -10.047 1.00 91.19 178 THR A CA 1
ATOM 1489 C C . THR A 1 178 ? -12.426 5.100 -10.581 1.00 91.19 178 THR A C 1
ATOM 1491 O O . THR A 1 178 ? -13.540 4.985 -10.067 1.00 91.19 178 THR A O 1
ATOM 1494 N N . ASP A 1 179 ? -12.215 5.869 -11.650 1.00 88.44 179 ASP A N 1
ATOM 1495 C CA . ASP A 1 179 ? -13.286 6.585 -12.349 1.00 88.44 179 ASP A CA 1
ATOM 1496 C C . ASP A 1 179 ? -14.320 5.629 -12.949 1.00 88.44 179 ASP A C 1
ATOM 1498 O O . ASP A 1 179 ? -15.522 5.891 -12.844 1.00 88.44 179 ASP A O 1
ATOM 1502 N N . ILE A 1 180 ? -13.870 4.503 -13.513 1.00 86.94 180 ILE A N 1
ATOM 1503 C CA . ILE A 1 180 ? -14.742 3.447 -14.049 1.00 86.94 180 ILE A CA 1
ATOM 1504 C C . ILE A 1 180 ? -15.448 2.707 -12.909 1.00 86.94 180 ILE A C 1
ATOM 1506 O O . ILE A 1 180 ? -16.674 2.606 -12.897 1.00 86.94 180 ILE A O 1
ATOM 1510 N N . VAL A 1 181 ? -14.690 2.202 -11.931 1.00 87.44 181 VAL A N 1
ATOM 1511 C CA . VAL A 1 181 ? -15.222 1.347 -10.857 1.00 87.44 181 VAL A CA 1
ATOM 1512 C C . VAL A 1 181 ? -16.184 2.106 -9.943 1.00 87.44 181 VAL A C 1
ATOM 1514 O O . VAL A 1 181 ? -17.208 1.556 -9.539 1.00 87.44 181 VAL A O 1
ATOM 1517 N N . PHE A 1 182 ? -15.886 3.367 -9.626 1.00 86.06 182 PHE A N 1
ATOM 1518 C CA . PHE A 1 182 ? -16.713 4.188 -8.737 1.00 86.06 182 PHE A CA 1
ATOM 1519 C C . PHE A 1 182 ? -17.600 5.187 -9.476 1.00 86.06 182 PHE A C 1
ATOM 1521 O O . PHE A 1 182 ? -18.260 5.993 -8.819 1.00 86.06 182 PHE A O 1
ATOM 1528 N N . LYS A 1 183 ? -17.637 5.135 -10.813 1.00 82.44 183 LYS A N 1
ATOM 1529 C CA . LYS A 1 183 ? -18.522 5.960 -11.646 1.00 82.44 183 LYS A CA 1
ATOM 1530 C C . LYS A 1 183 ? -18.321 7.465 -11.398 1.00 82.44 183 LYS A C 1
ATOM 1532 O O . LYS A 1 183 ? -19.282 8.229 -11.337 1.00 82.44 183 LYS A O 1
ATOM 1537 N N . ARG A 1 184 ? -17.064 7.887 -11.216 1.00 76.81 184 ARG A N 1
ATOM 1538 C CA . ARG A 1 184 ? -16.691 9.266 -10.830 1.00 76.81 184 ARG A CA 1
ATOM 1539 C C . ARG A 1 184 ? -16.452 10.204 -12.008 1.00 76.81 184 ARG A C 1
ATOM 1541 O O . ARG A 1 184 ? -16.214 11.383 -11.788 1.00 76.81 184 ARG A O 1
ATOM 1548 N N . SER A 1 185 ? -16.542 9.706 -13.241 1.00 69.50 185 SER A N 1
ATOM 1549 C CA . SER A 1 185 ? -16.277 10.526 -14.421 1.00 69.50 185 SER A CA 1
ATOM 1550 C C . SER A 1 185 ? -17.245 11.711 -14.534 1.00 69.50 185 SER A C 1
ATOM 1552 O O . SER A 1 185 ? -18.470 11.559 -14.434 1.00 69.50 185 SER A O 1
ATOM 1554 N N . ASP A 1 186 ? -16.686 12.896 -14.784 1.00 70.19 186 ASP A N 1
ATOM 1555 C CA . ASP A 1 186 ? -17.426 14.114 -15.137 1.00 70.19 186 ASP A CA 1
ATOM 1556 C C . ASP A 1 186 ? -17.985 14.082 -16.565 1.00 70.19 186 ASP A C 1
ATOM 1558 O O . ASP A 1 186 ? -18.865 14.872 -16.909 1.00 70.19 186 ASP A O 1
ATOM 1562 N N . ASP A 1 187 ? -17.533 13.128 -17.380 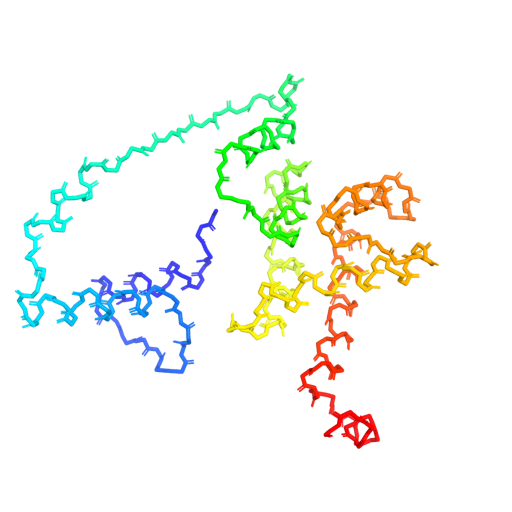1.00 72.81 187 ASP A N 1
ATOM 1563 C CA . ASP A 1 187 ? -18.062 12.895 -18.715 1.00 72.81 187 ASP A CA 1
ATOM 1564 C C . ASP A 1 187 ? -19.442 12.226 -18.634 1.00 72.81 187 ASP A C 1
ATOM 1566 O O . ASP A 1 187 ? -19.618 11.132 -18.089 1.00 72.81 187 ASP A O 1
ATOM 1570 N N . VAL A 1 188 ? -20.443 12.908 -19.191 1.00 74.94 188 VAL A N 1
ATOM 1571 C CA . VAL A 1 188 ? -21.844 12.476 -19.170 1.00 74.94 188 VAL A CA 1
ATOM 1572 C C . VAL A 1 188 ? -22.048 11.158 -19.924 1.00 74.94 188 VAL A C 1
ATOM 1574 O O . VAL A 1 188 ? -22.880 10.351 -19.508 1.00 74.94 188 VAL A O 1
ATOM 1577 N N . GLU A 1 189 ? -21.308 10.913 -21.005 1.00 73.94 189 GLU A N 1
ATOM 1578 C CA . GLU A 1 189 ? -21.423 9.687 -21.799 1.00 73.94 189 GLU A CA 1
ATOM 1579 C C . GLU A 1 189 ? -20.745 8.507 -21.097 1.00 73.94 189 GLU A C 1
ATOM 1581 O O . GLU A 1 189 ? -21.344 7.434 -20.990 1.00 73.94 189 GLU A O 1
ATOM 1586 N N . LEU A 1 190 ? -19.561 8.704 -20.505 1.00 68.56 190 LEU A N 1
ATOM 1587 C CA . LEU A 1 190 ? -18.928 7.659 -19.685 1.00 68.56 190 LEU A CA 1
ATOM 1588 C C . LEU A 1 190 ? -19.770 7.338 -18.446 1.00 68.56 190 LEU A C 1
ATOM 1590 O O . LEU A 1 190 ? -19.953 6.168 -18.102 1.00 68.56 190 LEU A O 1
ATOM 1594 N N . ARG A 1 191 ? -20.365 8.354 -17.816 1.00 70.31 191 ARG A N 1
ATOM 1595 C CA . ARG A 1 191 ? -21.281 8.149 -16.694 1.00 70.31 191 ARG A CA 1
ATOM 1596 C C . ARG A 1 191 ? -22.540 7.392 -17.104 1.00 70.31 191 ARG A C 1
ATOM 1598 O O . ARG A 1 191 ? -23.063 6.673 -16.276 1.00 70.31 191 ARG A O 1
ATOM 1605 N N . LYS A 1 192 ? -23.034 7.480 -18.342 1.00 72.19 192 LYS A N 1
ATOM 1606 C CA . LYS A 1 192 ? -24.160 6.635 -18.794 1.00 72.19 192 LYS A CA 1
ATOM 1607 C C . LYS A 1 192 ? -23.762 5.176 -19.007 1.00 72.19 192 LYS A C 1
ATOM 1609 O O . LYS A 1 192 ? -24.584 4.295 -18.784 1.00 72.19 192 LYS A O 1
ATOM 1614 N N . LEU A 1 193 ? -22.537 4.926 -19.465 1.00 67.69 193 LEU A N 1
ATOM 1615 C CA . LEU A 1 193 ? -22.053 3.572 -19.748 1.00 67.69 193 LEU A CA 1
ATOM 1616 C C . LEU A 1 193 ? -21.755 2.781 -18.473 1.00 67.69 193 LEU A C 1
ATOM 1618 O O . LEU A 1 193 ? -22.002 1.578 -18.429 1.00 67.69 193 LEU A O 1
ATOM 1622 N N . TYR A 1 194 ? -21.235 3.460 -17.450 1.00 64.44 194 TYR A N 1
ATOM 1623 C CA . TYR A 1 194 ? -20.823 2.823 -16.202 1.00 64.44 194 TYR A CA 1
ATOM 1624 C C . TYR A 1 194 ? -21.721 3.180 -15.007 1.00 64.44 194 TYR A C 1
ATOM 1626 O O . TYR A 1 194 ? -21.602 2.514 -13.986 1.00 64.44 194 TYR A O 1
ATOM 1634 N N . GLY A 1 195 ? -22.613 4.176 -15.135 1.00 54.72 195 GLY A N 1
ATOM 1635 C CA . GLY A 1 195 ? -23.561 4.755 -14.152 1.00 54.72 195 GLY A CA 1
ATOM 1636 C C . GLY A 1 195 ? -24.564 3.819 -13.520 1.00 54.72 195 GLY A C 1
ATOM 1637 O O . GLY A 1 195 ? -24.952 2.828 -14.162 1.00 54.72 195 GLY A O 1
#

pLDDT: mean 87.06, std 10.02, range [37.59, 97.88]

Organism: NCBI:txid33043

Secondary structure (DSSP, 8-state):
---HHHHHHHHHHHTTPPPPTT---HHHHHHHHHHHHHHTTSS-HHHHHHHHTT---------TTT--HHHHHHHHHTTSSPPPHHHHHHHHHHHTS-HHHHHHHIIIIIHHHHTTS-GGGHHHHHHHHHHHHHHHHHSSPPPTT-HHHHHHHHHHHSS-SSHHHHHHHHHHHHHHHHHHHTT--S-HHHHHHH-

InterPro domains:
  IPR004919 GmrSD restriction endonucleases, N-terminal domain [PF03235] (16-93)

Radius of gyration: 20.19 Å; chains: 1; bounding box: 49×36×56 Å